Protein AF-X0U2D4-F1 (afdb_monomer_lite)

Secondary structure (DSSP, 8-state):
-HHHHTTTSTT-GGGGG----SSPPTT--STTT----SSSEEEEE---HHHHHHHHHH-SSHHHHHHHHHHHHHHHHHHHHHHHHHHHHHHTPEEEEEE--B---SSTTT-HHHHHHTTSS-STTSTTHHHHHHHHHHHHHT--S-B-S--SB---TTT-HHHHHHHHHTS--HHHHHHHHHHH--

Sequence (186 aa):
MIKKLSRISEDGFDNLRFAALFNTKPGSPFYPASYHKGPTSFAIGAENSDLVYKAFSRAKNIEKAEYFLKEMLTTEYGRIEAIAKKISRKERIKYDGIDVSIATSVKPNESIAHAFEKLGLGKFGEVGTLAIAKVITETLKGLDIKKCGYCGLMLPVLEDYGLAMRNIDGTYELTNLLLYSAVCGV

Radius of gyration: 17.33 Å; chains: 1; bounding box: 47×26×46 Å

pLDDT: mean 94.33, std 4.62, range [57.62, 98.56]

InterPro domains:
  IPR007841 Uncharacterised protein family UPF0210 [PF05167] (1-186)
  IPR007841 Uncharacterised protein family UPF0210 [PTHR37560] (2-186)

Structure (mmCIF, N/CA/C/O backbone):
data_AF-X0U2D4-F1
#
_entry.id   AF-X0U2D4-F1
#
loop_
_atom_site.group_PDB
_atom_site.id
_atom_site.type_symbol
_atom_site.label_atom_id
_atom_site.label_alt_id
_atom_site.label_comp_id
_atom_site.label_asym_id
_atom_site.label_entity_id
_atom_site.label_seq_id
_atom_site.pdbx_PDB_ins_code
_atom_site.Cartn_x
_atom_site.Cartn_y
_atom_site.Cartn_z
_atom_site.occupancy
_atom_site.B_iso_or_equiv
_atom_site.auth_seq_id
_atom_site.auth_comp_id
_atom_site.auth_asym_id
_atom_site.auth_atom_id
_atom_site.pdbx_PDB_model_num
ATOM 1 N N . MET A 1 1 ? -19.367 4.960 -17.839 1.00 88.44 1 MET A N 1
ATOM 2 C CA . MET A 1 1 ? -18.604 3.711 -18.054 1.00 88.44 1 MET A CA 1
ATOM 3 C C . MET A 1 1 ? -18.850 2.696 -16.941 1.00 88.44 1 MET A C 1
ATOM 5 O O . MET A 1 1 ? -19.443 1.674 -17.236 1.00 88.44 1 MET A O 1
ATOM 9 N N . ILE A 1 2 ? -18.518 3.001 -15.679 1.00 91.62 2 ILE A N 1
ATOM 10 C CA . ILE A 1 2 ? -18.666 2.091 -14.516 1.00 91.62 2 ILE A CA 1
ATOM 11 C C . ILE A 1 2 ? -20.053 1.416 -14.437 1.00 91.62 2 ILE A C 1
ATOM 13 O O . ILE A 1 2 ? -20.151 0.197 -14.431 1.00 91.62 2 ILE A O 1
ATOM 17 N N . LYS A 1 3 ? -21.153 2.183 -14.515 1.00 92.50 3 LYS A N 1
ATOM 18 C CA . LYS A 1 3 ? -22.531 1.632 -14.526 1.00 92.50 3 LYS A CA 1
ATOM 19 C C . LYS A 1 3 ? -22.826 0.667 -15.687 1.00 92.50 3 LYS A C 1
ATOM 21 O O . LYS A 1 3 ? -23.735 -0.148 -15.595 1.00 92.50 3 LYS A O 1
ATOM 26 N N . LYS A 1 4 ? -22.123 0.812 -16.813 1.00 94.19 4 LYS A N 1
ATOM 27 C CA . LYS A 1 4 ? -22.270 -0.085 -17.965 1.00 94.19 4 LYS A CA 1
ATOM 28 C C . LYS A 1 4 ? -21.526 -1.394 -17.704 1.00 94.19 4 LYS A C 1
ATOM 30 O O . LYS A 1 4 ? -22.100 -2.444 -17.941 1.00 94.19 4 LYS A O 1
ATOM 35 N N . LEU A 1 5 ? -20.293 -1.311 -17.197 1.00 92.81 5 LEU A N 1
ATOM 36 C CA . LEU A 1 5 ? -19.468 -2.474 -16.856 1.00 92.81 5 LEU A CA 1
ATOM 37 C C . LEU A 1 5 ? -20.126 -3.338 -15.777 1.00 92.81 5 LEU A C 1
ATOM 39 O O . LEU A 1 5 ? -20.199 -4.547 -15.938 1.00 92.81 5 LEU A O 1
ATOM 43 N N . SER A 1 6 ? -20.731 -2.720 -14.758 1.00 91.88 6 SER A N 1
ATOM 44 C CA . SER A 1 6 ? -21.430 -3.428 -13.673 1.00 91.88 6 SER A CA 1
ATOM 45 C C . SER A 1 6 ? -22.661 -4.244 -14.102 1.00 91.88 6 SER A C 1
ATOM 47 O O . SER A 1 6 ? -23.363 -4.762 -13.242 1.00 91.88 6 SER A O 1
ATOM 49 N N . ARG A 1 7 ? -23.018 -4.234 -15.391 1.00 94.12 7 ARG A N 1
ATOM 50 C CA . ARG A 1 7 ? -24.194 -4.912 -15.958 1.00 94.12 7 ARG A CA 1
ATOM 51 C C . ARG A 1 7 ? -23.824 -5.876 -17.085 1.00 94.12 7 ARG A C 1
ATOM 53 O O . ARG A 1 7 ? -24.725 -6.372 -17.751 1.00 94.12 7 ARG A O 1
ATOM 60 N N . ILE A 1 8 ? -22.530 -6.050 -17.365 1.00 93.19 8 ILE A N 1
ATOM 61 C CA . ILE A 1 8 ? -22.064 -6.994 -18.384 1.00 93.19 8 ILE A CA 1
ATOM 62 C C . ILE A 1 8 ? -22.185 -8.408 -17.817 1.00 93.19 8 ILE A C 1
ATOM 64 O O . ILE A 1 8 ? -22.964 -9.198 -18.339 1.00 93.19 8 ILE A O 1
ATOM 68 N N . SER A 1 9 ? -21.478 -8.686 -16.723 1.00 92.31 9 SER A N 1
ATOM 69 C CA . SER A 1 9 ? -21.668 -9.891 -15.911 1.00 92.31 9 SER A CA 1
ATOM 70 C C . SER A 1 9 ? -22.662 -9.630 -14.776 1.00 92.31 9 SER A C 1
ATOM 72 O O . SER A 1 9 ? -22.745 -8.513 -14.259 1.00 92.31 9 SER A O 1
ATOM 74 N N . GLU A 1 10 ? -23.416 -10.658 -14.377 1.00 90.31 10 GLU A N 1
ATOM 75 C CA . GLU A 1 10 ? -24.451 -10.558 -13.331 1.00 90.31 10 GLU A CA 1
ATOM 76 C C . GLU A 1 10 ? -23.883 -10.224 -11.942 1.00 90.31 10 GLU A C 1
ATOM 78 O O . GLU A 1 10 ? -24.572 -9.631 -11.114 1.00 90.31 10 GLU A O 1
ATOM 83 N N . ASP A 1 11 ? -22.615 -10.557 -11.700 1.00 89.56 11 ASP A N 1
ATOM 84 C CA . ASP A 1 11 ? -21.905 -10.345 -10.434 1.00 89.56 11 ASP A CA 1
ATOM 85 C C . ASP A 1 11 ? -21.226 -8.965 -10.324 1.00 89.56 11 ASP A C 1
ATOM 87 O O . ASP A 1 11 ? -20.716 -8.597 -9.266 1.00 89.56 11 ASP A O 1
ATOM 91 N N . GLY A 1 12 ? -21.205 -8.183 -11.409 1.00 86.44 12 GLY A N 1
ATOM 92 C CA . GLY A 1 12 ? -20.555 -6.875 -11.468 1.00 86.44 12 GLY A CA 1
ATOM 93 C C . GLY A 1 12 ? -19.018 -6.899 -11.426 1.00 86.44 12 GLY A C 1
ATOM 94 O O . GLY A 1 12 ? -18.413 -5.822 -11.359 1.00 86.44 12 GLY A O 1
ATOM 95 N N . PHE A 1 13 ? -18.372 -8.070 -11.512 1.00 88.75 13 PHE A N 1
ATOM 96 C CA . PHE A 1 13 ? -16.910 -8.218 -11.392 1.00 88.75 13 PHE A CA 1
ATOM 97 C C . PHE A 1 13 ? -16.127 -7.554 -12.527 1.00 88.75 13 PHE A C 1
ATOM 99 O O . PHE A 1 13 ? -14.944 -7.253 -12.370 1.00 88.75 13 PHE A O 1
ATOM 106 N N . ASP A 1 14 ? -16.771 -7.235 -13.650 1.00 90.44 14 ASP A N 1
ATOM 107 C CA . ASP A 1 14 ? -16.143 -6.476 -14.736 1.00 90.44 14 ASP A CA 1
ATOM 108 C C . ASP A 1 14 ? -15.636 -5.095 -14.290 1.00 90.44 14 ASP A C 1
ATOM 110 O O . ASP A 1 14 ? -14.715 -4.550 -14.899 1.00 90.44 14 ASP A O 1
ATOM 114 N N . ASN A 1 15 ? -16.176 -4.534 -13.201 1.00 89.38 15 ASN A N 1
ATOM 115 C CA . ASN A 1 15 ? -15.652 -3.298 -12.619 1.00 89.38 15 ASN A CA 1
ATOM 116 C C . ASN A 1 15 ? -14.240 -3.451 -12.041 1.00 89.38 15 ASN A C 1
ATOM 118 O O . ASN A 1 15 ? -13.499 -2.472 -12.051 1.00 89.38 15 ASN A O 1
ATOM 122 N N . LEU A 1 16 ? -13.828 -4.650 -11.610 1.00 85.75 16 LEU A N 1
ATOM 123 C CA . LEU A 1 16 ? -12.451 -4.893 -11.155 1.00 85.75 16 LEU A CA 1
ATOM 124 C C . LEU A 1 16 ? -11.439 -4.757 -12.297 1.00 85.75 16 LEU A C 1
ATOM 126 O O . LEU A 1 16 ? -10.241 -4.636 -12.062 1.00 85.75 16 LEU A O 1
ATOM 130 N N . ARG A 1 17 ? -11.920 -4.748 -13.547 1.00 87.00 17 ARG A N 1
ATOM 131 C CA . ARG A 1 17 ? -11.105 -4.601 -14.753 1.00 87.00 17 ARG A CA 1
ATOM 132 C C . ARG A 1 17 ? -11.015 -3.163 -15.268 1.00 87.00 17 ARG A C 1
ATOM 134 O O . ARG A 1 17 ? -10.603 -2.917 -16.405 1.00 87.00 17 ARG A O 1
ATOM 141 N N . PHE A 1 18 ? -11.450 -2.191 -14.475 1.00 89.19 18 PHE A N 1
ATOM 142 C CA . PHE A 1 18 ? -11.502 -0.802 -14.902 1.00 89.19 18 PHE A CA 1
ATOM 143 C C . PHE A 1 18 ? -11.154 0.146 -13.762 1.00 89.19 18 PHE A C 1
ATOM 145 O O . PHE A 1 18 ? -11.689 0.045 -12.664 1.00 89.19 18 PHE A O 1
ATOM 152 N N . ALA A 1 19 ? -10.337 1.152 -14.064 1.00 89.06 19 ALA A N 1
ATOM 153 C CA . ALA A 1 19 ? -10.175 2.311 -13.202 1.00 89.06 19 ALA A CA 1
ATOM 154 C C . ALA A 1 19 ? -10.190 3.605 -14.008 1.00 89.06 19 ALA A C 1
ATOM 156 O O . ALA A 1 19 ? -9.688 3.676 -15.131 1.00 89.06 19 ALA A O 1
ATOM 157 N N . ALA A 1 20 ? -10.733 4.651 -13.386 1.00 90.69 20 ALA A N 1
ATOM 158 C CA . ALA A 1 20 ? -10.467 6.021 -13.785 1.00 90.69 20 ALA A CA 1
ATOM 159 C C . ALA A 1 20 ? -9.203 6.485 -13.054 1.00 90.69 20 ALA A C 1
ATOM 161 O O . ALA A 1 20 ? -9.155 6.483 -11.827 1.00 90.69 20 ALA A O 1
ATOM 162 N N . LEU A 1 21 ? -8.180 6.854 -13.818 1.00 88.88 21 LEU A N 1
ATOM 163 C CA . LEU A 1 21 ? -6.859 7.191 -13.302 1.00 88.88 21 LEU A CA 1
ATOM 164 C C . LEU A 1 21 ? -6.546 8.649 -13.617 1.00 88.88 21 LEU A C 1
ATOM 166 O O . LEU A 1 21 ? -6.830 9.124 -14.716 1.00 88.88 21 LEU A O 1
ATOM 170 N N . PHE A 1 22 ? -5.913 9.338 -12.674 1.00 89.12 22 PHE A N 1
ATOM 171 C CA . PHE A 1 22 ? -5.437 10.705 -12.850 1.00 89.12 22 PHE A CA 1
ATOM 172 C C . PHE A 1 22 ? -3.978 10.798 -12.413 1.00 89.12 22 PHE A C 1
ATOM 174 O O . PHE A 1 22 ? -3.591 10.216 -11.405 1.00 89.12 22 PHE A O 1
ATOM 181 N N . ASN A 1 23 ? -3.175 11.542 -13.178 1.00 88.38 23 ASN A N 1
ATOM 182 C CA . ASN A 1 23 ? -1.765 11.811 -12.880 1.00 88.38 23 ASN A CA 1
ATOM 183 C C . ASN A 1 23 ? -0.871 10.553 -12.736 1.00 88.38 23 ASN A C 1
ATOM 185 O O . ASN A 1 23 ? 0.108 10.553 -11.991 1.00 88.38 23 ASN A O 1
ATOM 189 N N . THR A 1 24 ? -1.183 9.472 -13.458 1.00 87.81 24 THR A N 1
ATOM 190 C CA . THR A 1 24 ? -0.392 8.233 -13.438 1.00 87.81 24 THR A CA 1
ATOM 191 C C . THR A 1 24 ? 0.699 8.250 -14.508 1.00 87.81 24 THR A C 1
ATOM 193 O O . THR A 1 24 ? 0.443 8.451 -15.697 1.00 87.81 24 THR A O 1
ATOM 196 N N . LYS A 1 25 ? 1.950 8.023 -14.100 1.00 90.44 25 LYS A N 1
ATOM 197 C CA . LYS A 1 25 ? 3.093 7.876 -15.018 1.00 90.44 25 LYS A CA 1
ATOM 198 C C . LYS A 1 25 ? 3.152 6.449 -15.593 1.00 90.44 25 LYS A C 1
ATOM 200 O O . LYS A 1 25 ? 2.685 5.523 -14.930 1.00 90.44 25 LYS A O 1
ATOM 205 N N . PRO A 1 26 ? 3.739 6.249 -16.789 1.00 92.44 26 PRO A N 1
ATOM 206 C CA . PRO A 1 26 ? 3.949 4.907 -17.328 1.00 92.44 26 PRO A CA 1
ATOM 207 C C . PRO A 1 26 ? 4.911 4.104 -16.444 1.00 92.44 26 PRO A C 1
ATOM 209 O O . PRO A 1 26 ? 5.774 4.676 -15.775 1.00 92.44 26 PRO A O 1
ATOM 212 N N . GLY A 1 27 ? 4.798 2.777 -16.498 1.00 91.69 27 GLY A N 1
ATOM 213 C CA . GLY A 1 27 ? 5.714 1.852 -15.824 1.00 91.69 27 GLY A CA 1
ATOM 214 C C . GLY A 1 27 ? 5.304 1.438 -14.409 1.00 91.69 27 GLY A C 1
ATOM 215 O O . GLY A 1 27 ? 6.101 0.795 -13.734 1.00 91.69 27 GLY A O 1
ATOM 216 N N . SER A 1 28 ? 4.088 1.769 -13.950 1.00 92.00 28 SER A N 1
ATOM 217 C CA . SER A 1 28 ? 3.538 1.129 -12.746 1.00 92.00 28 SER A CA 1
ATOM 218 C C . SER A 1 28 ? 3.275 -0.363 -13.023 1.00 92.00 28 SER A C 1
ATOM 220 O O . SER A 1 28 ? 2.704 -0.687 -14.069 1.00 92.00 28 SER A O 1
ATOM 222 N N . PRO A 1 29 ? 3.679 -1.271 -12.118 1.00 93.25 29 PRO A N 1
ATOM 223 C CA . PRO A 1 29 ? 3.484 -2.710 -12.272 1.00 93.25 29 PRO A CA 1
ATOM 224 C C . PRO A 1 29 ? 2.080 -3.181 -11.856 1.00 93.25 29 PRO A C 1
ATOM 226 O O . PRO A 1 29 ? 1.746 -4.337 -12.097 1.00 93.25 29 PRO A O 1
ATOM 229 N N . PHE A 1 30 ? 1.261 -2.320 -11.239 1.00 88.25 30 PHE A N 1
ATOM 230 C CA . PHE A 1 30 ? -0.049 -2.702 -10.716 1.00 88.25 30 PHE A CA 1
ATOM 231 C C . PHE A 1 30 ? -1.179 -2.405 -11.696 1.00 88.25 30 PHE A C 1
ATOM 233 O O . PHE A 1 30 ? -1.393 -1.272 -12.127 1.00 88.25 30 PHE A O 1
ATOM 240 N N . TYR A 1 31 ? -1.950 -3.438 -12.004 1.00 83.94 31 TYR A N 1
ATOM 241 C CA . TYR A 1 31 ? -3.240 -3.301 -12.661 1.00 83.94 31 TYR A CA 1
ATOM 242 C C . TYR A 1 31 ? -4.268 -2.674 -11.697 1.00 83.94 31 TYR A C 1
ATOM 244 O O . TYR A 1 31 ? -4.194 -2.956 -10.503 1.00 83.94 31 TYR A O 1
ATOM 252 N N . PRO A 1 32 ? -5.231 -1.851 -12.161 1.00 84.81 32 PRO A N 1
ATOM 253 C CA . PRO A 1 32 ? -5.472 -1.379 -13.534 1.00 84.81 32 PRO A CA 1
ATOM 254 C C . PRO A 1 32 ? -4.672 -0.133 -13.953 1.00 84.81 32 PRO A C 1
ATOM 256 O O . PRO A 1 32 ? -4.898 0.394 -15.041 1.00 84.81 32 PRO A O 1
ATOM 259 N N . ALA A 1 33 ? -3.734 0.348 -13.130 1.00 89.12 33 ALA A N 1
ATOM 260 C CA . ALA A 1 33 ? -2.904 1.515 -13.447 1.00 89.12 33 ALA A CA 1
ATOM 261 C C . ALA A 1 33 ? -1.742 1.232 -14.413 1.00 89.12 33 ALA A C 1
ATOM 263 O O . ALA A 1 33 ? -1.120 2.163 -14.929 1.00 89.12 33 ALA A O 1
ATOM 264 N N . SER A 1 34 ? -1.450 -0.042 -14.665 1.00 91.56 34 SER A N 1
ATOM 265 C CA . SER A 1 34 ? -0.321 -0.488 -15.466 1.00 91.56 34 SER A CA 1
ATOM 266 C C . SER A 1 34 ? -0.480 -0.115 -16.938 1.00 91.56 34 SER A C 1
ATOM 268 O O . SER A 1 34 ? -1.367 -0.615 -17.631 1.00 91.56 34 SER A O 1
ATOM 270 N N . TYR A 1 35 ? 0.436 0.708 -17.441 1.00 93.06 35 TYR A N 1
ATOM 271 C CA . TYR A 1 35 ? 0.637 0.921 -18.870 1.00 93.06 35 TYR A CA 1
ATOM 272 C C . TYR A 1 35 ? 2.111 1.206 -19.162 1.00 93.06 35 TYR A C 1
ATOM 274 O O . TYR A 1 35 ? 2.842 1.733 -18.318 1.00 93.06 35 TYR A O 1
ATOM 282 N N . HIS A 1 36 ? 2.557 0.856 -20.368 1.00 93.75 36 HIS A N 1
ATOM 283 C CA . HIS A 1 36 ? 3.943 1.016 -20.792 1.00 93.75 36 HIS A CA 1
ATOM 284 C C . HIS A 1 36 ? 4.082 2.120 -21.844 1.00 93.75 36 HIS A C 1
ATOM 286 O O . HIS A 1 36 ? 3.253 2.258 -22.743 1.00 93.75 36 HIS A O 1
ATOM 292 N N . LYS A 1 37 ? 5.164 2.894 -21.743 1.00 94.56 37 LYS A N 1
ATOM 293 C CA . LYS A 1 37 ? 5.588 3.860 -22.757 1.00 94.56 37 LYS A CA 1
ATOM 294 C C . LYS A 1 37 ? 7.110 3.955 -22.740 1.00 94.56 37 LYS A C 1
ATOM 296 O O . LYS A 1 37 ? 7.676 4.344 -21.721 1.00 94.56 37 LYS A O 1
ATOM 301 N N . GLY A 1 38 ? 7.754 3.675 -23.872 1.00 94.88 38 GLY A N 1
ATOM 302 C CA . GLY A 1 38 ? 9.205 3.795 -24.030 1.00 94.88 38 GLY A CA 1
ATOM 303 C C . GLY A 1 38 ? 9.877 2.484 -24.456 1.00 94.88 38 GLY A C 1
ATOM 304 O O . GLY A 1 38 ? 9.235 1.669 -25.113 1.00 94.88 38 GLY A O 1
ATOM 305 N N . PRO A 1 39 ? 11.179 2.314 -24.160 1.00 95.19 39 PRO A N 1
ATOM 306 C CA . PRO A 1 39 ? 11.917 1.091 -24.468 1.00 95.19 39 PRO A CA 1
ATOM 307 C C . PRO A 1 39 ? 11.573 -0.036 -23.489 1.00 95.19 39 PRO A C 1
ATOM 309 O O . PRO A 1 39 ? 11.167 0.235 -22.361 1.00 95.19 39 PRO A O 1
ATOM 312 N N . THR A 1 40 ? 11.841 -1.284 -23.885 1.00 96.88 40 THR A N 1
ATOM 313 C CA . THR A 1 40 ? 11.635 -2.475 -23.050 1.00 96.88 40 THR A CA 1
ATOM 314 C C . THR A 1 40 ? 12.237 -2.307 -21.654 1.00 96.88 40 THR A C 1
ATOM 316 O O . THR A 1 40 ? 13.443 -2.084 -21.488 1.00 96.88 40 THR A O 1
ATOM 319 N N . SER A 1 41 ? 11.387 -2.442 -20.643 1.00 97.00 41 SER A N 1
ATOM 320 C CA . SER A 1 41 ? 11.743 -2.297 -19.238 1.00 97.00 41 SER A CA 1
ATOM 321 C C . SER A 1 41 ? 10.908 -3.225 -18.362 1.00 97.00 41 SER A C 1
ATOM 323 O O . SER A 1 41 ? 9.927 -3.813 -18.817 1.00 97.00 41 SER A O 1
ATOM 325 N N . PHE A 1 42 ? 11.306 -3.369 -17.100 1.00 97.38 42 PHE A N 1
ATOM 326 C CA . PHE A 1 42 ? 10.518 -4.065 -16.091 1.00 97.38 42 PHE A CA 1
ATOM 327 C C . PHE A 1 42 ? 10.489 -3.282 -14.776 1.00 97.38 42 PHE A C 1
ATOM 329 O O . PHE A 1 42 ? 11.465 -2.632 -14.390 1.00 97.38 42 PHE A O 1
ATOM 336 N N . ALA A 1 43 ? 9.361 -3.386 -14.085 1.00 97.12 43 ALA A N 1
ATOM 337 C CA . ALA A 1 43 ? 9.117 -2.877 -12.743 1.00 97.12 43 ALA A CA 1
ATOM 338 C C . ALA A 1 43 ? 8.567 -4.014 -11.875 1.00 97.12 43 ALA A C 1
ATOM 340 O O . ALA A 1 43 ? 8.128 -5.038 -12.402 1.00 97.12 43 ALA A O 1
ATOM 341 N N . ILE A 1 44 ? 8.609 -3.852 -10.555 1.00 96.94 44 ILE A N 1
ATOM 342 C CA . ILE A 1 44 ? 8.192 -4.892 -9.607 1.00 96.94 44 ILE A CA 1
ATOM 343 C C . ILE A 1 44 ? 7.103 -4.339 -8.691 1.00 96.94 44 ILE A C 1
ATOM 345 O O . ILE A 1 44 ? 7.292 -3.300 -8.070 1.00 96.94 44 ILE A O 1
ATOM 349 N N . GLY A 1 45 ? 5.980 -5.044 -8.603 1.00 94.25 45 GLY A N 1
ATOM 350 C CA . GLY A 1 45 ? 4.984 -4.877 -7.544 1.00 94.25 45 GLY A CA 1
ATOM 351 C C . GLY A 1 45 ? 5.002 -6.106 -6.638 1.00 94.25 45 GLY A C 1
ATOM 352 O O . GLY A 1 45 ? 5.337 -7.198 -7.100 1.00 94.25 45 GLY A O 1
ATOM 353 N N . ALA A 1 46 ? 4.678 -5.931 -5.359 1.00 92.00 46 ALA A N 1
ATOM 354 C CA . ALA A 1 46 ? 4.618 -7.017 -4.387 1.00 92.00 46 ALA A CA 1
ATOM 355 C C . ALA A 1 46 ? 3.362 -6.903 -3.516 1.00 92.00 46 ALA A C 1
ATOM 357 O O . ALA A 1 46 ? 2.983 -5.803 -3.123 1.00 92.00 46 ALA A O 1
ATOM 358 N N . GLU A 1 47 ? 2.759 -8.044 -3.189 1.00 91.25 47 GLU A N 1
ATOM 359 C CA . GLU A 1 47 ? 1.824 -8.161 -2.066 1.00 91.25 47 GLU A CA 1
ATOM 360 C C . GLU A 1 47 ? 2.637 -8.101 -0.766 1.00 91.25 47 GLU A C 1
ATOM 362 O O . GLU A 1 47 ? 3.602 -8.851 -0.609 1.00 91.25 47 GLU A O 1
ATOM 367 N N . ASN A 1 48 ? 2.324 -7.152 0.118 1.00 94.62 48 ASN A N 1
ATOM 368 C CA . ASN A 1 48 ? 3.212 -6.774 1.228 1.00 94.62 48 ASN A CA 1
ATOM 369 C C . ASN A 1 48 ? 2.483 -6.281 2.491 1.00 94.62 48 ASN A C 1
ATOM 371 O O . ASN A 1 48 ? 3.130 -5.796 3.426 1.00 94.62 48 ASN A O 1
ATOM 375 N N . SER A 1 49 ? 1.149 -6.347 2.538 1.00 94.94 49 SER A N 1
ATOM 376 C CA . SER A 1 49 ? 0.381 -5.858 3.689 1.00 94.94 49 SER A CA 1
ATOM 377 C C . SER A 1 49 ? 0.646 -6.659 4.970 1.00 94.94 49 SER A C 1
ATOM 379 O O . SER A 1 49 ? 0.506 -6.133 6.078 1.00 94.94 49 SER A O 1
ATOM 381 N N . ASP A 1 50 ? 1.137 -7.895 4.841 1.00 96.12 50 ASP A N 1
ATOM 382 C CA . ASP A 1 50 ? 1.608 -8.721 5.951 1.00 96.12 50 ASP A CA 1
ATOM 383 C C . ASP A 1 50 ? 2.749 -8.051 6.741 1.00 96.12 50 ASP A C 1
ATOM 385 O O . ASP A 1 50 ? 2.821 -8.190 7.966 1.00 96.12 50 ASP A O 1
ATOM 389 N N . LEU A 1 51 ? 3.615 -7.280 6.072 1.00 97.25 51 LEU A N 1
ATOM 390 C CA . LEU A 1 51 ? 4.690 -6.524 6.715 1.00 97.25 51 LEU A CA 1
ATOM 391 C C . LEU A 1 51 ? 4.135 -5.410 7.604 1.00 97.25 51 LEU A C 1
ATOM 393 O O . LEU A 1 51 ? 4.651 -5.202 8.702 1.00 97.25 51 LEU A O 1
ATOM 397 N N . VAL A 1 52 ? 3.051 -4.748 7.187 1.00 97.38 52 VAL A N 1
ATOM 398 C CA . VAL A 1 52 ? 2.376 -3.734 8.013 1.00 97.38 52 VAL A CA 1
ATOM 399 C C . VAL A 1 52 ? 1.777 -4.384 9.253 1.00 97.38 52 VAL A C 1
ATOM 401 O O . VAL A 1 52 ? 2.028 -3.930 10.370 1.00 97.38 52 VAL A O 1
ATOM 404 N N . TYR A 1 53 ? 1.066 -5.502 9.082 1.00 96.94 53 TYR A N 1
ATOM 405 C CA . TYR A 1 53 ? 0.492 -6.247 10.202 1.00 96.94 53 TYR A CA 1
ATOM 406 C C . TYR A 1 53 ? 1.566 -6.696 11.203 1.00 96.94 53 TYR A C 1
ATOM 408 O O . TYR A 1 53 ? 1.409 -6.515 12.415 1.00 96.94 53 TYR A O 1
ATOM 416 N N . LYS A 1 54 ? 2.686 -7.246 10.715 1.00 97.38 54 LYS A N 1
ATOM 417 C CA . LYS A 1 54 ? 3.825 -7.681 11.544 1.00 97.38 54 LYS A CA 1
ATOM 418 C C . LYS A 1 54 ? 4.491 -6.515 12.270 1.00 97.38 54 LYS A C 1
ATOM 420 O O . LYS A 1 54 ? 4.766 -6.641 13.464 1.00 97.38 54 LYS A O 1
ATOM 425 N N . ALA A 1 55 ? 4.749 -5.404 11.581 1.00 97.75 55 ALA A N 1
ATOM 426 C CA . ALA A 1 55 ? 5.361 -4.218 12.171 1.00 97.75 55 ALA A CA 1
ATOM 427 C C . ALA A 1 55 ? 4.474 -3.628 13.273 1.00 97.75 55 ALA A C 1
ATOM 429 O O . ALA A 1 55 ? 4.939 -3.387 14.387 1.00 97.75 55 ALA A O 1
ATOM 430 N N . PHE A 1 56 ? 3.179 -3.469 12.997 1.00 97.44 56 PHE A N 1
ATOM 431 C CA . PHE A 1 56 ? 2.257 -2.808 13.918 1.00 97.44 56 PHE A CA 1
ATOM 432 C C . PHE A 1 56 ? 1.909 -3.707 15.104 1.00 97.44 56 PHE A C 1
ATOM 434 O O . PHE A 1 56 ? 1.763 -3.213 16.214 1.00 97.44 56 PHE A O 1
ATOM 441 N N . SER A 1 57 ? 1.913 -5.033 14.924 1.00 96.81 57 SER A N 1
ATOM 442 C CA . SER A 1 57 ? 1.791 -5.991 16.036 1.00 96.81 57 SER A CA 1
ATOM 443 C C . SER A 1 57 ? 2.949 -5.920 17.042 1.00 96.81 57 SER A C 1
ATOM 445 O O . SER A 1 57 ? 2.799 -6.372 18.174 1.00 96.81 57 SER A O 1
ATOM 447 N N . ARG A 1 58 ? 4.116 -5.393 16.643 1.00 96.19 58 ARG A N 1
ATOM 448 C CA . ARG A 1 58 ? 5.283 -5.191 17.525 1.00 96.19 58 ARG A CA 1
ATOM 449 C C . ARG A 1 58 ? 5.343 -3.782 18.112 1.00 96.19 58 ARG A C 1
ATOM 451 O O . ARG A 1 58 ? 6.100 -3.539 19.054 1.00 96.19 58 ARG A O 1
ATOM 458 N N . ALA A 1 59 ? 4.596 -2.849 17.536 1.00 96.06 59 ALA A N 1
ATOM 459 C CA . ALA A 1 59 ? 4.620 -1.453 17.917 1.00 96.06 59 ALA A CA 1
ATOM 460 C C . ALA A 1 59 ? 3.734 -1.200 19.142 1.00 96.06 59 ALA A C 1
ATOM 462 O O . ALA A 1 59 ? 2.674 -1.793 19.299 1.00 96.06 59 ALA A O 1
ATOM 463 N N . LYS A 1 60 ? 4.178 -0.291 20.015 1.00 92.19 60 LYS A N 1
ATOM 464 C CA . LYS A 1 60 ? 3.386 0.184 21.164 1.00 92.19 60 LYS A CA 1
ATOM 465 C C . LYS A 1 60 ? 2.725 1.540 20.910 1.00 92.19 60 LYS A C 1
ATOM 467 O O . LYS A 1 60 ? 1.899 1.973 21.702 1.00 92.19 60 LYS A O 1
ATOM 472 N N . ASN A 1 61 ? 3.157 2.227 19.859 1.00 93.62 61 ASN A N 1
ATOM 473 C CA . ASN A 1 61 ? 2.714 3.550 19.450 1.00 93.62 61 ASN A CA 1
ATOM 474 C C . ASN A 1 61 ? 3.057 3.765 17.968 1.00 93.62 61 ASN A C 1
ATOM 476 O O . ASN A 1 61 ? 3.733 2.936 17.349 1.00 93.62 61 ASN A O 1
ATOM 480 N N . ILE A 1 62 ? 2.587 4.879 17.412 1.00 94.19 62 ILE A N 1
ATOM 481 C CA . ILE A 1 62 ? 2.736 5.225 15.996 1.00 94.19 62 ILE A CA 1
ATOM 482 C C . ILE A 1 62 ? 4.214 5.381 15.609 1.00 94.19 62 ILE A C 1
ATOM 484 O O . ILE A 1 62 ? 4.627 4.885 14.564 1.00 94.19 62 ILE A O 1
ATOM 488 N N . GLU A 1 63 ? 5.037 5.985 16.465 1.00 95.12 63 GLU A N 1
ATOM 489 C CA . GLU A 1 63 ? 6.456 6.230 16.179 1.00 95.12 63 GLU A CA 1
ATOM 490 C C . GLU A 1 63 ? 7.237 4.915 16.047 1.00 95.12 63 GLU A C 1
ATOM 492 O O . GLU A 1 63 ? 8.083 4.749 15.167 1.00 95.12 63 GLU A O 1
ATOM 497 N N . LYS A 1 64 ? 6.943 3.929 16.906 1.00 97.25 64 LYS A N 1
ATOM 498 C CA . LYS A 1 64 ? 7.527 2.587 16.778 1.00 97.25 64 LYS A CA 1
ATOM 499 C C . LYS A 1 64 ? 6.961 1.821 15.589 1.00 97.25 64 LYS A C 1
ATOM 501 O O . LYS A 1 64 ? 7.689 1.018 15.011 1.00 97.25 64 LYS A O 1
ATOM 506 N N . ALA A 1 65 ? 5.709 2.071 15.217 1.00 97.12 65 ALA A N 1
ATOM 507 C CA . ALA A 1 65 ? 5.086 1.473 14.043 1.00 97.12 65 ALA A CA 1
ATOM 508 C C . ALA A 1 65 ? 5.799 1.909 12.756 1.00 97.12 65 ALA A C 1
ATOM 510 O O . ALA A 1 65 ? 6.179 1.055 1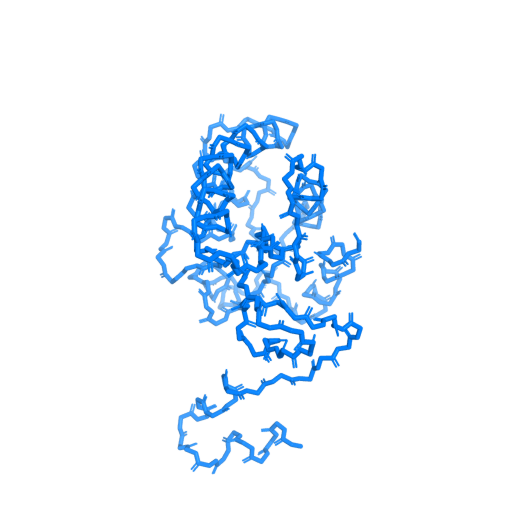1.956 1.00 97.12 65 ALA A O 1
ATOM 511 N N . GLU A 1 66 ? 6.063 3.212 12.617 1.00 97.62 66 GLU A N 1
ATOM 512 C CA . GLU A 1 66 ? 6.860 3.789 11.528 1.00 97.62 66 GLU A CA 1
ATOM 513 C C . GLU A 1 66 ? 8.251 3.149 11.461 1.00 97.62 66 GLU A C 1
ATOM 515 O O . GLU A 1 66 ? 8.662 2.641 10.417 1.00 97.62 66 GLU A O 1
ATOM 520 N N . TYR A 1 67 ? 8.956 3.110 12.598 1.00 98.00 67 TYR A N 1
ATOM 521 C CA . TYR A 1 67 ? 10.302 2.547 12.684 1.00 98.00 67 TYR A CA 1
ATOM 522 C C . TYR A 1 67 ? 10.353 1.086 12.217 1.00 98.00 67 TYR A C 1
ATOM 524 O O . TYR A 1 67 ? 11.142 0.752 11.330 1.00 98.00 67 TYR A O 1
ATOM 532 N N . PHE A 1 68 ? 9.498 0.220 12.775 1.00 98.44 68 PHE A N 1
ATOM 533 C CA . PHE A 1 68 ? 9.492 -1.201 12.422 1.00 98.44 68 PHE A CA 1
ATOM 534 C C . PHE A 1 68 ? 9.054 -1.433 10.977 1.00 98.44 68 PHE A C 1
ATOM 536 O O . PHE A 1 68 ? 9.620 -2.291 10.301 1.00 98.44 68 PHE A O 1
ATOM 543 N N . LEU A 1 69 ? 8.080 -0.664 10.483 1.00 98.25 69 LEU A N 1
ATOM 544 C CA . LEU A 1 69 ? 7.640 -0.768 9.096 1.00 98.25 69 LEU A CA 1
ATOM 545 C C . LEU A 1 69 ? 8.774 -0.386 8.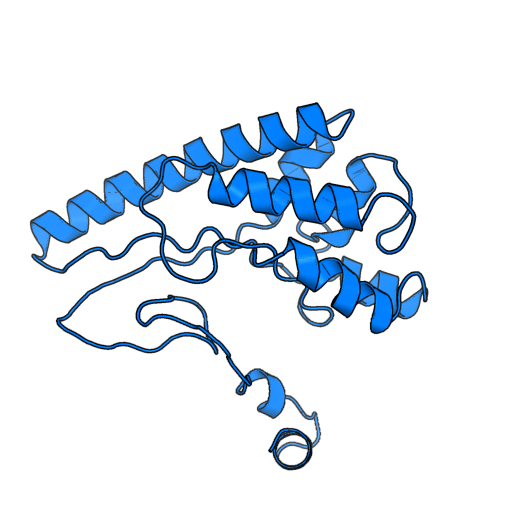139 1.00 98.25 69 LEU A C 1
ATOM 547 O O . LEU A 1 69 ? 9.066 -1.129 7.200 1.00 98.25 69 LEU A O 1
ATOM 551 N N . LYS A 1 70 ? 9.464 0.728 8.408 1.00 98.19 70 LYS A N 1
ATOM 552 C CA . LYS A 1 70 ? 10.608 1.181 7.611 1.00 98.19 70 LYS A CA 1
ATOM 553 C C . LYS A 1 70 ? 11.728 0.146 7.588 1.00 98.19 70 LYS A C 1
ATOM 555 O O . LYS A 1 70 ? 12.272 -0.132 6.520 1.00 98.19 70 LYS A O 1
ATOM 560 N N . GLU A 1 71 ? 12.066 -0.422 8.743 1.00 98.25 71 GLU A N 1
ATOM 561 C CA . GLU A 1 71 ? 13.107 -1.446 8.882 1.00 98.25 71 GLU A CA 1
ATOM 562 C C . GLU A 1 71 ? 12.787 -2.693 8.041 1.00 98.25 71 GLU A C 1
ATOM 564 O O . GLU A 1 71 ? 13.617 -3.141 7.241 1.00 98.25 71 GLU A O 1
ATOM 569 N N . MET A 1 72 ? 11.565 -3.219 8.172 1.00 98.25 72 MET A N 1
ATOM 570 C CA . MET A 1 72 ? 11.122 -4.409 7.441 1.00 98.25 72 MET A CA 1
ATOM 571 C C . MET A 1 72 ? 11.102 -4.169 5.930 1.00 98.25 72 MET A C 1
ATOM 573 O O . MET A 1 72 ? 11.678 -4.954 5.176 1.00 98.25 72 MET A O 1
ATOM 577 N N . LEU A 1 73 ? 10.504 -3.062 5.480 1.00 97.94 73 LEU A N 1
ATOM 578 C CA . LEU A 1 73 ? 10.417 -2.744 4.053 1.00 97.94 73 LEU A CA 1
ATOM 579 C C . LEU A 1 73 ? 11.794 -2.491 3.438 1.00 97.94 73 LEU A C 1
ATOM 581 O O . LEU A 1 73 ? 12.065 -2.974 2.342 1.00 97.94 73 LEU A O 1
ATOM 585 N N . THR A 1 74 ? 12.685 -1.784 4.141 1.00 98.06 74 THR A N 1
ATOM 586 C CA . THR A 1 74 ? 14.061 -1.552 3.667 1.00 98.06 74 THR A CA 1
ATOM 587 C C . THR A 1 74 ? 14.801 -2.875 3.486 1.00 98.06 74 THR A C 1
ATOM 589 O O . THR A 1 74 ? 15.489 -3.072 2.484 1.00 98.06 74 THR A O 1
ATOM 592 N N . THR A 1 75 ? 14.625 -3.806 4.425 1.00 98.00 75 THR A N 1
ATOM 593 C CA . THR A 1 75 ? 15.267 -5.122 4.373 1.00 98.00 75 THR A CA 1
ATOM 594 C C . THR A 1 75 ? 14.769 -5.946 3.188 1.00 98.00 75 THR A C 1
ATOM 596 O O . THR A 1 75 ? 15.578 -6.435 2.396 1.00 98.00 75 THR A O 1
ATOM 599 N N . GLU A 1 76 ? 13.452 -6.092 3.032 1.00 98.06 76 GLU A N 1
ATOM 600 C CA . GLU A 1 76 ? 12.888 -6.948 1.982 1.00 98.06 76 GLU A CA 1
ATOM 601 C C . GLU A 1 76 ? 13.049 -6.330 0.588 1.00 98.06 76 GLU A C 1
ATOM 603 O O . GLU A 1 76 ? 13.533 -6.993 -0.336 1.00 98.06 76 GLU A O 1
ATOM 608 N N . TYR A 1 77 ? 12.766 -5.034 0.425 1.00 98.06 77 TYR A N 1
ATOM 609 C CA . TYR A 1 77 ? 12.951 -4.377 -0.867 1.00 98.06 77 TYR A CA 1
ATOM 610 C C . TYR A 1 77 ? 14.415 -4.204 -1.252 1.00 98.06 77 TYR A C 1
ATOM 612 O O . TYR A 1 77 ? 14.722 -4.275 -2.441 1.00 98.06 77 TYR A O 1
ATOM 620 N N . GLY A 1 78 ? 15.335 -4.061 -0.295 1.00 98.19 78 GLY A N 1
ATOM 621 C CA . GLY A 1 78 ? 16.770 -4.040 -0.586 1.00 98.19 78 GLY A CA 1
ATOM 622 C C . GLY A 1 78 ? 17.243 -5.340 -1.247 1.00 98.19 78 GLY A C 1
ATOM 623 O O . GLY A 1 78 ? 17.997 -5.309 -2.225 1.00 98.19 78 GLY A O 1
ATOM 624 N N . ARG A 1 79 ? 16.742 -6.494 -0.783 1.00 98.12 79 ARG A N 1
ATOM 625 C CA . ARG A 1 79 ? 17.026 -7.804 -1.401 1.00 98.12 79 ARG A CA 1
ATOM 626 C C . ARG A 1 79 ? 16.465 -7.887 -2.819 1.00 98.12 79 ARG A C 1
ATOM 628 O O . ARG A 1 79 ? 17.184 -8.284 -3.738 1.00 98.12 79 ARG A O 1
ATOM 635 N N . ILE A 1 80 ? 15.208 -7.479 -3.006 1.00 98.19 80 ILE A N 1
ATOM 636 C CA . ILE A 1 80 ? 14.540 -7.483 -4.317 1.00 98.19 80 ILE A CA 1
ATOM 637 C C . ILE A 1 80 ? 15.277 -6.563 -5.295 1.00 98.19 80 ILE A C 1
ATOM 639 O O . ILE A 1 80 ? 15.578 -6.966 -6.419 1.00 98.19 80 ILE A O 1
ATOM 643 N N . GLU A 1 81 ? 15.637 -5.353 -4.869 1.00 98.44 81 GLU A N 1
ATOM 644 C CA . GLU A 1 81 ? 16.318 -4.375 -5.713 1.00 98.44 81 GLU A CA 1
ATOM 645 C C . GLU A 1 81 ? 17.707 -4.865 -6.149 1.00 98.44 81 GLU A C 1
ATOM 647 O O . GLU A 1 81 ? 18.092 -4.701 -7.311 1.00 98.44 81 GLU A O 1
ATOM 652 N N . ALA A 1 82 ? 18.457 -5.517 -5.255 1.00 98.44 82 ALA A N 1
ATOM 653 C CA . ALA A 1 82 ? 19.755 -6.101 -5.585 1.00 98.44 82 ALA A CA 1
ATOM 654 C C . ALA A 1 82 ? 19.637 -7.175 -6.683 1.00 98.44 82 ALA A C 1
ATOM 656 O O . ALA A 1 82 ? 20.426 -7.186 -7.637 1.00 98.44 82 ALA A O 1
ATOM 657 N N . ILE A 1 83 ? 18.621 -8.041 -6.586 1.00 98.56 83 ILE A N 1
ATOM 658 C CA . ILE A 1 83 ? 18.319 -9.068 -7.592 1.00 98.56 83 ILE A CA 1
ATOM 659 C C . ILE A 1 83 ? 17.888 -8.413 -8.910 1.00 98.56 83 ILE A C 1
ATOM 661 O O . ILE A 1 83 ? 18.440 -8.738 -9.964 1.00 98.56 83 ILE A O 1
ATOM 665 N N . ALA A 1 84 ? 16.980 -7.438 -8.862 1.00 98.44 84 ALA A N 1
ATOM 666 C CA . ALA A 1 84 ? 16.499 -6.713 -10.035 1.00 98.44 84 ALA A CA 1
ATOM 667 C C . ALA A 1 84 ? 17.642 -6.009 -10.783 1.00 98.44 84 ALA A C 1
ATOM 669 O O . ALA A 1 84 ? 17.775 -6.139 -12.000 1.00 98.44 84 ALA A O 1
ATOM 670 N N . LYS A 1 85 ? 18.550 -5.340 -10.062 1.00 98.44 85 LYS A N 1
ATOM 671 C CA . LYS A 1 85 ? 19.752 -4.716 -10.641 1.00 98.44 85 LYS A CA 1
ATOM 672 C C . LYS A 1 85 ? 20.674 -5.749 -11.302 1.00 98.44 85 LYS A C 1
ATOM 674 O O . LYS A 1 85 ? 21.269 -5.454 -12.340 1.00 98.44 85 LYS A O 1
ATOM 679 N N . LYS A 1 86 ? 20.796 -6.961 -10.745 1.00 98.56 86 LYS A N 1
ATOM 680 C CA . LYS A 1 86 ? 21.569 -8.059 -11.356 1.00 98.56 86 LYS A CA 1
ATOM 681 C C . LYS A 1 86 ? 20.923 -8.548 -12.655 1.00 98.56 86 LYS A C 1
ATOM 683 O O . LYS A 1 86 ? 21.635 -8.683 -13.649 1.00 98.56 86 LYS A O 1
ATOM 688 N N . ILE A 1 87 ? 19.605 -8.758 -12.661 1.00 98.50 87 ILE A N 1
ATOM 689 C CA . ILE A 1 87 ? 18.836 -9.144 -13.859 1.00 98.50 87 ILE A CA 1
ATOM 690 C C . ILE A 1 87 ? 18.969 -8.068 -14.937 1.00 98.50 87 ILE A C 1
ATOM 692 O O . ILE A 1 87 ? 19.320 -8.378 -16.070 1.00 98.50 87 ILE A O 1
ATOM 696 N N . SER A 1 88 ? 18.800 -6.797 -14.568 1.00 98.44 88 SER A N 1
ATOM 697 C CA . SER A 1 88 ? 18.914 -5.666 -15.492 1.00 98.44 88 SER A CA 1
ATOM 698 C C . SER A 1 88 ? 20.265 -5.626 -16.211 1.00 98.44 88 SER A C 1
ATOM 700 O O . SER A 1 88 ? 20.308 -5.467 -17.429 1.00 98.44 88 SER A O 1
ATOM 702 N N . ARG A 1 89 ? 21.373 -5.846 -15.487 1.00 98.44 89 ARG A N 1
ATOM 703 C CA . ARG A 1 89 ? 22.716 -5.911 -16.091 1.00 98.44 89 ARG A CA 1
ATOM 704 C C . ARG A 1 89 ? 22.905 -7.130 -16.992 1.00 98.44 89 ARG A C 1
ATOM 706 O O . ARG A 1 89 ? 23.496 -6.996 -18.058 1.00 98.44 89 ARG A O 1
ATOM 713 N N . LYS A 1 90 ? 22.436 -8.304 -16.558 1.00 98.44 90 LYS A N 1
ATOM 714 C CA . LYS A 1 90 ? 22.607 -9.568 -17.288 1.00 98.44 90 LYS A CA 1
ATOM 715 C C . LYS A 1 90 ? 21.816 -9.579 -18.597 1.00 98.44 90 LYS A C 1
ATOM 717 O O . LYS A 1 90 ? 22.377 -9.892 -19.638 1.00 98.44 90 LYS A O 1
ATOM 722 N N . GLU A 1 91 ? 20.545 -9.198 -18.532 1.00 98.00 91 GLU A N 1
ATOM 723 C CA . GLU A 1 91 ? 19.611 -9.266 -19.662 1.00 98.00 91 GLU A CA 1
ATOM 724 C C . GLU A 1 91 ? 19.608 -7.982 -20.506 1.00 98.00 91 GLU A C 1
ATOM 726 O O . GLU A 1 91 ? 18.978 -7.929 -21.556 1.00 98.00 91 GLU A O 1
ATOM 731 N N . ARG A 1 92 ? 20.310 -6.926 -20.061 1.00 97.81 92 ARG A N 1
ATOM 732 C CA . ARG A 1 92 ? 20.322 -5.595 -20.697 1.00 97.81 92 ARG A CA 1
ATOM 733 C C . ARG A 1 92 ? 18.921 -4.980 -20.842 1.00 97.81 92 ARG A C 1
ATOM 735 O O . ARG A 1 92 ? 18.684 -4.172 -21.735 1.00 97.81 92 ARG A O 1
ATOM 742 N N . ILE A 1 93 ? 18.007 -5.329 -19.935 1.00 98.06 93 ILE A N 1
ATOM 743 C CA . ILE A 1 93 ? 16.660 -4.752 -19.843 1.00 98.06 93 ILE A CA 1
ATOM 744 C C . ILE A 1 93 ? 16.649 -3.709 -18.725 1.00 98.06 93 ILE A C 1
ATOM 746 O O . ILE A 1 93 ? 17.172 -3.942 -17.631 1.00 98.06 93 ILE A O 1
ATOM 750 N N . LYS A 1 94 ? 16.050 -2.543 -18.978 1.00 97.69 94 LYS A N 1
ATOM 751 C CA . LYS A 1 94 ? 15.977 -1.454 -17.998 1.00 97.69 94 LYS A CA 1
ATOM 752 C C . LYS A 1 94 ? 15.106 -1.854 -16.800 1.00 97.69 94 LYS A C 1
ATOM 754 O O . LYS A 1 94 ? 13.948 -2.213 -16.969 1.00 97.69 94 LYS A O 1
ATOM 759 N N . TYR A 1 95 ? 15.652 -1.731 -15.593 1.00 97.88 95 TYR A N 1
ATOM 760 C CA . TYR A 1 95 ? 14.885 -1.820 -14.349 1.00 97.88 95 TYR A CA 1
ATOM 761 C C . TYR A 1 95 ? 14.322 -0.443 -13.979 1.00 97.88 95 TYR A C 1
ATOM 763 O O . TYR A 1 95 ? 15.097 0.494 -13.751 1.00 97.88 95 TYR A O 1
ATOM 771 N N . ASP A 1 96 ? 13.000 -0.307 -13.918 1.00 97.06 96 ASP A N 1
ATOM 772 C CA . ASP A 1 96 ? 12.317 0.962 -13.642 1.00 97.06 96 ASP A CA 1
ATOM 773 C C . ASP A 1 96 ? 12.101 1.229 -12.149 1.00 97.06 96 ASP A C 1
ATOM 775 O O . ASP A 1 96 ? 12.089 2.394 -11.755 1.00 97.06 96 ASP A O 1
ATOM 779 N N . GLY A 1 97 ? 12.057 0.193 -11.313 1.00 97.44 97 GLY A N 1
ATOM 780 C CA . GLY A 1 97 ? 11.911 0.326 -9.865 1.00 97.44 97 GLY A CA 1
ATOM 781 C C . GLY A 1 97 ? 10.959 -0.700 -9.260 1.00 97.44 97 GLY A C 1
ATOM 782 O O . GLY A 1 97 ? 10.471 -1.603 -9.946 1.00 97.44 97 GLY A O 1
ATOM 783 N N . ILE A 1 98 ? 10.699 -0.531 -7.968 1.00 97.56 98 ILE A N 1
ATOM 784 C CA . ILE A 1 98 ? 9.643 -1.223 -7.232 1.00 97.56 98 ILE A CA 1
ATOM 785 C C . ILE A 1 98 ? 8.527 -0.222 -6.924 1.00 97.56 98 ILE A C 1
ATOM 787 O O . ILE A 1 98 ? 8.798 0.903 -6.500 1.00 97.56 98 ILE A O 1
ATOM 791 N N . ASP A 1 99 ? 7.276 -0.611 -7.135 1.00 95.69 99 ASP A N 1
ATOM 792 C CA . ASP A 1 99 ? 6.134 0.100 -6.567 1.00 95.69 99 ASP A CA 1
ATOM 793 C C . ASP A 1 99 ? 5.937 -0.385 -5.135 1.00 95.69 99 ASP A C 1
ATOM 795 O O . ASP A 1 99 ? 5.509 -1.513 -4.898 1.00 95.69 99 ASP A O 1
ATOM 799 N N . VAL A 1 100 ? 6.327 0.460 -4.180 1.00 95.94 100 VAL A N 1
ATOM 800 C CA . VAL A 1 100 ? 6.328 0.112 -2.755 1.00 95.94 100 VAL A CA 1
ATOM 801 C C . VAL A 1 100 ? 4.961 0.290 -2.096 1.00 95.94 100 VAL A C 1
ATOM 803 O O . VAL A 1 100 ? 4.883 0.214 -0.873 1.00 95.94 100 VAL A O 1
ATOM 806 N N . SER A 1 101 ? 3.904 0.548 -2.876 1.00 94.75 101 SER A N 1
ATOM 807 C CA . SER A 1 101 ? 2.544 0.688 -2.351 1.00 94.75 101 SER A CA 1
ATOM 808 C C . SER A 1 101 ? 2.143 -0.501 -1.486 1.00 94.75 101 SER A C 1
ATOM 810 O O . SER A 1 101 ? 2.588 -1.626 -1.724 1.00 94.75 101 SER A O 1
ATOM 812 N N . ILE A 1 102 ? 1.290 -0.262 -0.490 1.00 94.69 102 ILE A N 1
ATOM 813 C CA . ILE A 1 102 ? 0.704 -1.371 0.263 1.00 94.69 102 ILE A CA 1
ATOM 814 C C . ILE A 1 102 ? -0.382 -2.023 -0.589 1.00 94.69 102 ILE A C 1
ATOM 816 O O . ILE A 1 102 ? -1.429 -1.418 -0.822 1.00 94.69 102 ILE A O 1
ATOM 820 N N . ALA A 1 103 ? -0.118 -3.246 -1.041 1.00 91.19 103 ALA A N 1
ATOM 821 C CA . ALA A 1 103 ? -1.095 -4.108 -1.689 1.00 91.19 103 ALA A CA 1
ATOM 822 C C . ALA A 1 103 ? -1.700 -5.031 -0.627 1.00 91.19 103 ALA A C 1
ATOM 824 O O . ALA A 1 103 ? -0.979 -5.792 0.025 1.00 91.19 103 ALA A O 1
ATOM 825 N N . THR A 1 104 ? -3.009 -4.889 -0.414 1.00 88.56 104 THR A N 1
ATOM 826 C CA . THR A 1 104 ? -3.755 -5.584 0.638 1.00 88.56 104 THR A CA 1
ATOM 827 C C . THR A 1 104 ? -4.073 -7.025 0.265 1.00 88.56 104 THR A C 1
ATOM 829 O O . THR A 1 104 ? -3.924 -7.441 -0.880 1.00 88.56 104 THR A O 1
ATOM 832 N N . SER A 1 105 ? -4.554 -7.774 1.252 1.00 88.38 105 SER A N 1
ATOM 833 C CA . SER A 1 105 ? -4.892 -9.182 1.119 1.00 88.38 105 SER A CA 1
ATOM 834 C C . SER A 1 105 ? -6.238 -9.484 1.775 1.00 88.38 105 SER A C 1
ATOM 836 O O . SER A 1 105 ? -6.635 -8.882 2.778 1.00 88.38 105 SER A O 1
ATOM 838 N N . VAL A 1 106 ? -6.921 -10.495 1.240 1.00 91.62 106 VAL A N 1
ATOM 839 C CA . VAL A 1 106 ? -8.169 -11.034 1.798 1.00 91.62 106 VAL A CA 1
ATOM 840 C C . VAL A 1 106 ? -7.939 -11.893 3.049 1.00 91.62 106 VAL A C 1
ATOM 842 O O . VAL A 1 106 ? -8.896 -12.407 3.630 1.00 91.62 106 VAL A O 1
ATOM 845 N N . LYS A 1 107 ? -6.686 -12.077 3.492 1.00 94.06 107 LYS A N 1
ATOM 846 C CA . LYS A 1 107 ? -6.377 -12.826 4.715 1.00 94.06 107 LYS A CA 1
ATOM 847 C C . LYS A 1 107 ? -6.499 -11.929 5.959 1.00 94.06 107 LYS A C 1
ATOM 849 O O . LYS A 1 107 ? -5.871 -10.870 6.020 1.00 94.06 107 LYS A O 1
ATOM 854 N N . PRO A 1 108 ? -7.214 -12.356 7.019 1.00 93.38 108 PRO A N 1
ATOM 855 C CA . PRO A 1 108 ? -7.415 -11.537 8.221 1.00 93.38 108 PRO A CA 1
ATOM 856 C C . PRO A 1 108 ? -6.134 -11.073 8.933 1.00 93.38 108 PRO A C 1
ATOM 858 O O . PRO A 1 108 ? -6.132 -10.013 9.560 1.00 93.38 108 PRO A O 1
ATOM 861 N N . ASN A 1 109 ? -5.058 -11.863 8.867 1.00 92.56 109 ASN A N 1
ATOM 862 C CA . ASN A 1 109 ? -3.747 -11.584 9.467 1.00 92.56 109 ASN A CA 1
ATOM 863 C C . ASN A 1 109 ? -2.812 -10.762 8.562 1.00 92.56 109 ASN A C 1
ATOM 865 O O . ASN A 1 109 ? -1.658 -10.543 8.917 1.00 92.56 109 ASN A O 1
ATOM 869 N N . GLU A 1 110 ? -3.298 -10.333 7.401 1.00 94.44 110 GLU A N 1
ATOM 870 C CA . GLU A 1 110 ? -2.594 -9.467 6.451 1.00 94.44 110 GLU A CA 1
ATOM 871 C C . GLU A 1 110 ? -3.420 -8.201 6.161 1.00 94.44 110 GLU A C 1
ATOM 873 O O . GLU A 1 110 ? -3.016 -7.370 5.353 1.00 94.44 110 GLU A O 1
ATOM 878 N N . SER A 1 111 ? -4.569 -8.040 6.831 1.00 96.75 111 SER A N 1
ATOM 879 C CA . SER A 1 111 ? -5.453 -6.894 6.645 1.00 96.75 111 SER A CA 1
ATOM 880 C C . SER A 1 111 ? -4.820 -5.605 7.157 1.00 96.75 111 SER A C 1
ATOM 882 O O . SER A 1 111 ? -4.322 -5.537 8.287 1.00 96.75 111 SER A O 1
ATOM 884 N N . ILE A 1 112 ? -4.930 -4.553 6.350 1.00 96.31 112 ILE A N 1
ATOM 885 C CA . ILE A 1 112 ? -4.484 -3.208 6.686 1.00 96.31 112 ILE A CA 1
ATOM 886 C C . ILE A 1 112 ? -5.321 -2.608 7.812 1.00 96.31 112 ILE A C 1
ATOM 888 O O . ILE A 1 112 ? -4.767 -2.043 8.750 1.00 96.31 112 ILE A O 1
ATOM 892 N N . ALA A 1 113 ? -6.641 -2.807 7.790 1.00 96.94 113 ALA A N 1
ATOM 893 C CA . ALA A 1 113 ? -7.520 -2.335 8.853 1.00 96.94 113 ALA A CA 1
ATOM 894 C C . ALA A 1 113 ? -7.156 -2.992 10.188 1.00 96.94 113 ALA A C 1
ATOM 896 O O . ALA A 1 113 ? -6.952 -2.310 11.187 1.00 96.94 113 ALA A O 1
ATOM 897 N N . HIS A 1 114 ? -6.970 -4.314 10.200 1.00 97.19 114 HIS A N 1
ATOM 898 C CA . HIS A 1 114 ? -6.555 -5.009 11.416 1.00 97.19 114 HIS A CA 1
ATOM 899 C C . HIS A 1 114 ? -5.130 -4.654 11.849 1.00 97.19 114 HIS A C 1
ATOM 901 O O . HIS A 1 114 ? -4.847 -4.680 13.045 1.00 97.19 114 HIS A O 1
ATOM 907 N N . ALA A 1 115 ? -4.233 -4.318 10.916 1.00 96.94 115 ALA A N 1
ATOM 908 C CA . ALA A 1 115 ? -2.910 -3.810 11.254 1.00 96.94 115 ALA A CA 1
ATOM 909 C C . ALA A 1 115 ? -3.014 -2.481 12.017 1.00 96.94 115 ALA A C 1
ATOM 911 O O . ALA A 1 115 ? -2.376 -2.344 13.056 1.00 96.94 115 ALA A O 1
ATOM 912 N N . PHE A 1 116 ? -3.859 -1.543 11.568 1.00 96.69 116 PHE A N 1
ATOM 913 C CA . PHE A 1 116 ? -4.089 -0.262 12.258 1.00 96.69 116 PHE A CA 1
ATOM 914 C C . PHE A 1 116 ? -4.555 -0.492 13.699 1.00 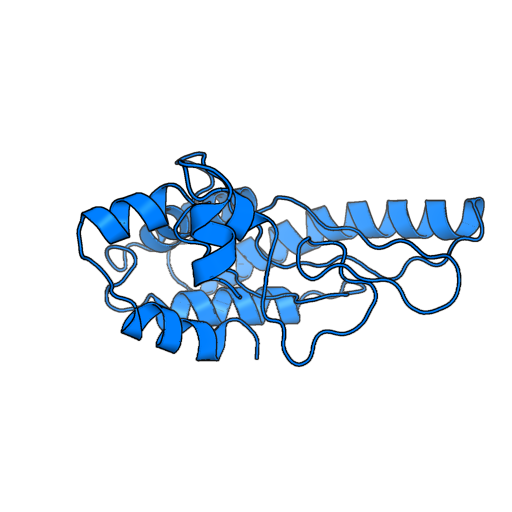96.69 116 PHE A C 1
ATOM 916 O O . PHE A 1 116 ? -4.044 0.125 14.633 1.00 96.69 116 PHE A O 1
ATOM 923 N N . GLU A 1 117 ? -5.467 -1.443 13.886 1.00 96.62 117 GLU A N 1
ATOM 924 C CA . GLU A 1 117 ? -6.047 -1.783 15.189 1.00 96.62 117 GLU A CA 1
ATOM 925 C C . GLU A 1 117 ? -5.016 -2.351 16.179 1.00 96.62 117 GLU A C 1
ATOM 927 O O . GLU A 1 117 ? -5.199 -2.238 17.392 1.00 96.62 117 GLU A O 1
ATOM 932 N N . LYS A 1 118 ? -3.880 -2.886 15.702 1.00 96.88 118 LYS A N 1
ATOM 933 C CA . LYS A 1 118 ? -2.779 -3.329 16.581 1.00 96.88 118 LYS A CA 1
ATOM 934 C C . LYS A 1 118 ? -2.145 -2.200 17.382 1.00 96.88 118 LYS A C 1
ATOM 936 O O . LYS A 1 118 ? -1.546 -2.478 18.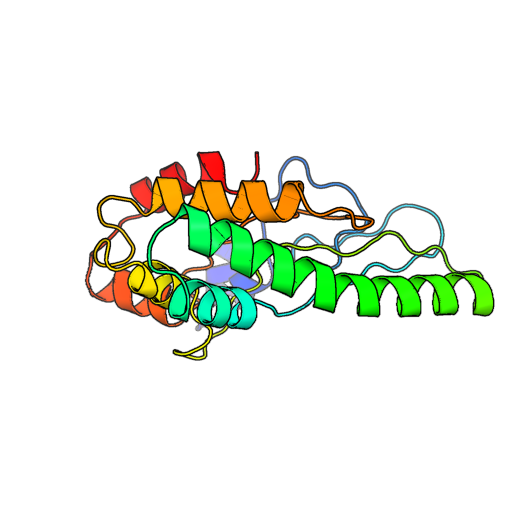415 1.00 96.88 118 LYS A O 1
ATOM 941 N N . LEU A 1 119 ? -2.303 -0.951 16.950 1.00 95.81 119 LEU A N 1
ATOM 942 C CA . LEU A 1 119 ? -1.795 0.211 17.677 1.00 95.81 119 LEU A CA 1
ATOM 943 C C . LEU A 1 119 ? -2.671 0.598 18.879 1.00 95.81 119 LEU A C 1
ATOM 945 O O . LEU A 1 119 ? -2.293 1.489 19.633 1.00 95.81 119 LEU A O 1
ATOM 949 N N . GLY A 1 120 ? -3.822 -0.059 19.073 1.00 93.25 120 GLY A N 1
ATOM 950 C CA . GLY A 1 120 ? -4.681 0.147 20.241 1.00 93.25 120 GLY A CA 1
ATOM 951 C C . GLY A 1 120 ? -5.441 1.476 20.245 1.00 93.25 120 GLY A C 1
ATOM 952 O O . GLY A 1 120 ? -5.880 1.914 21.303 1.00 93.25 120 GLY A O 1
ATOM 953 N N . LEU A 1 121 ? -5.595 2.117 19.081 1.00 91.81 121 LEU A N 1
ATOM 954 C CA . LEU A 1 121 ? -6.260 3.421 18.928 1.00 91.81 121 LEU A CA 1
ATOM 955 C C . LEU A 1 121 ? -7.758 3.326 18.590 1.00 91.81 121 LEU A C 1
ATOM 957 O O . LEU A 1 121 ? -8.382 4.343 18.311 1.00 91.81 121 LEU A O 1
ATOM 961 N N . GLY A 1 122 ? -8.331 2.122 18.633 1.00 94.12 122 GLY A N 1
ATOM 962 C CA . GLY A 1 122 ? -9.718 1.860 18.245 1.00 94.12 122 GLY A CA 1
ATOM 963 C C . GLY A 1 122 ? -9.815 1.076 16.942 1.00 94.12 122 GLY A C 1
ATOM 964 O O . GLY A 1 122 ? -8.813 0.547 16.451 1.00 94.12 122 GLY A O 1
ATOM 965 N N . LYS A 1 123 ? -11.035 0.966 16.412 1.00 96.88 123 LYS A N 1
ATOM 966 C CA . LYS A 1 123 ? -11.313 0.289 15.139 1.00 96.88 123 LYS A CA 1
ATOM 967 C C . LYS A 1 123 ? -10.910 1.165 13.951 1.00 96.88 123 LYS A C 1
ATOM 969 O O . LYS A 1 123 ? -10.970 2.392 14.026 1.00 96.88 123 LYS A O 1
ATOM 974 N N . PHE A 1 124 ? -10.563 0.556 12.816 1.00 97.56 124 PHE A N 1
ATOM 975 C CA . PHE A 1 124 ? -10.381 1.327 11.581 1.00 97.56 124 PHE A CA 1
ATOM 976 C C . PHE A 1 124 ? -11.660 2.117 11.258 1.00 97.56 124 PHE A C 1
ATOM 978 O O . PHE A 1 124 ? -12.760 1.562 11.291 1.00 97.56 124 PHE A O 1
ATOM 985 N N . GLY A 1 125 ? -11.511 3.403 10.942 1.00 96.81 125 GLY A N 1
ATOM 986 C CA . GLY A 1 125 ? -12.621 4.345 10.771 1.00 96.81 125 GLY A CA 1
ATOM 987 C C . GLY A 1 125 ? -12.755 5.342 11.922 1.00 96.81 125 GLY A C 1
ATOM 988 O O . GLY A 1 125 ? -13.157 6.486 11.711 1.00 96.81 125 GLY A O 1
ATOM 989 N N . GLU A 1 126 ? -12.316 4.955 13.120 1.00 95.38 126 GLU A N 1
ATOM 990 C CA . GLU A 1 126 ? -12.335 5.806 14.308 1.00 95.38 126 GLU A CA 1
ATOM 991 C C . GLU A 1 126 ? -11.133 6.772 14.343 1.00 95.38 126 GLU A C 1
ATOM 993 O O . GLU A 1 126 ? -10.346 6.908 13.389 1.00 95.38 126 GLU A O 1
ATOM 998 N N . VAL A 1 127 ? -11.006 7.485 15.466 1.00 91.81 127 VAL A N 1
ATOM 999 C CA . VAL A 1 127 ? -9.958 8.477 15.715 1.00 91.81 127 VAL A CA 1
ATOM 1000 C C . VAL A 1 127 ? -8.571 7.862 15.502 1.00 91.81 127 VAL A C 1
ATOM 1002 O O . VAL A 1 127 ? -8.272 6.766 15.956 1.00 91.81 127 VAL A O 1
ATOM 1005 N N . GLY A 1 128 ? -7.702 8.584 14.795 1.00 92.25 128 GLY A N 1
ATOM 1006 C CA . GLY A 1 128 ? -6.329 8.149 14.520 1.00 92.25 128 GLY A CA 1
ATOM 1007 C C . GLY A 1 128 ? -6.132 7.459 13.169 1.00 92.25 128 GLY A C 1
ATOM 1008 O O . GLY A 1 128 ? -5.015 7.490 12.660 1.00 92.25 128 GLY A O 1
ATOM 1009 N N . THR A 1 129 ? -7.190 6.956 12.516 1.00 96.25 129 THR A N 1
ATOM 1010 C CA . THR A 1 129 ? -7.085 6.285 11.200 1.00 96.25 129 THR A CA 1
ATOM 1011 C C . THR A 1 129 ? -6.344 7.139 10.163 1.00 96.25 129 THR A C 1
ATOM 1013 O O . THR A 1 129 ? -5.411 6.667 9.516 1.00 96.25 129 THR A O 1
ATOM 1016 N N . LEU A 1 130 ? -6.686 8.429 10.056 1.00 96.19 130 LEU A N 1
ATOM 1017 C CA . LEU A 1 130 ? -6.027 9.356 9.127 1.00 96.19 130 LEU A CA 1
ATOM 1018 C C . LEU A 1 130 ? -4.534 9.551 9.448 1.00 96.19 130 LEU A C 1
ATOM 1020 O O . LEU A 1 130 ? -3.708 9.609 8.539 1.00 96.19 130 LEU A O 1
ATOM 1024 N N . ALA A 1 131 ? -4.181 9.639 10.733 1.00 95.62 131 ALA A N 1
ATOM 1025 C CA . ALA A 1 131 ? -2.797 9.825 11.165 1.00 95.62 131 ALA A CA 1
ATOM 1026 C C . ALA A 1 131 ? -1.945 8.590 10.842 1.00 95.62 131 ALA A C 1
ATOM 1028 O O . ALA A 1 131 ? -0.848 8.721 10.305 1.00 95.62 131 ALA A O 1
ATOM 1029 N N . ILE A 1 132 ? -2.480 7.392 11.090 1.00 96.75 132 ILE A N 1
ATOM 1030 C CA . ILE A 1 132 ? -1.809 6.130 10.761 1.00 96.75 132 ILE A CA 1
ATOM 1031 C C . ILE A 1 132 ? -1.628 5.995 9.240 1.00 96.75 132 ILE A C 1
ATOM 1033 O O . ILE A 1 132 ? -0.537 5.661 8.778 1.00 96.75 132 ILE A O 1
ATOM 1037 N N . ALA A 1 133 ? -2.664 6.309 8.452 1.00 97.00 133 ALA A N 1
ATOM 1038 C CA . ALA A 1 133 ? -2.597 6.281 6.988 1.00 97.00 133 ALA A CA 1
ATOM 1039 C C . ALA A 1 133 ? -1.502 7.211 6.437 1.00 97.00 133 ALA A C 1
ATOM 1041 O O . ALA A 1 133 ? -0.742 6.831 5.539 1.00 97.00 133 ALA A O 1
ATOM 1042 N N . LYS A 1 134 ? -1.383 8.412 7.016 1.00 96.31 134 LYS A N 1
ATOM 1043 C CA . LYS A 1 134 ? -0.318 9.363 6.689 1.00 96.31 134 LYS A CA 1
ATOM 1044 C C . LYS A 1 134 ? 1.067 8.788 7.011 1.00 96.31 134 LYS A C 1
ATOM 1046 O O . LYS A 1 134 ? 1.932 8.801 6.142 1.00 96.31 134 LYS A O 1
ATOM 1051 N N . VAL A 1 135 ? 1.255 8.232 8.208 1.00 96.31 135 VAL A N 1
ATOM 1052 C CA . VAL A 1 135 ? 2.543 7.668 8.658 1.00 96.31 135 VAL A CA 1
ATOM 1053 C C . VAL A 1 135 ? 3.012 6.526 7.763 1.00 96.31 135 VAL A C 1
ATOM 1055 O O . VAL A 1 135 ? 4.185 6.474 7.394 1.00 96.31 135 VAL A O 1
ATOM 1058 N N . ILE A 1 136 ? 2.105 5.637 7.348 1.00 97.00 136 ILE A N 1
ATOM 1059 C CA . ILE A 1 136 ? 2.434 4.586 6.376 1.00 97.00 136 ILE A CA 1
ATOM 1060 C C . ILE A 1 136 ? 2.927 5.219 5.077 1.00 97.00 136 ILE A C 1
ATOM 1062 O O . ILE A 1 136 ? 4.013 4.889 4.610 1.00 97.00 136 ILE A O 1
ATOM 1066 N N . THR A 1 137 ? 2.173 6.165 4.520 1.00 96.38 137 THR A N 1
ATOM 1067 C CA . THR A 1 137 ? 2.515 6.808 3.243 1.00 96.38 13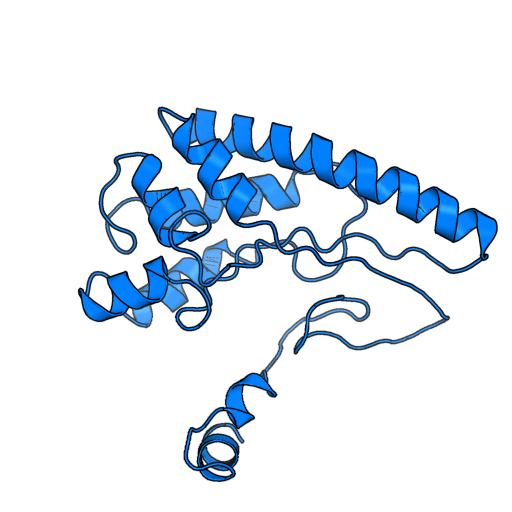7 THR A CA 1
ATOM 1068 C C . THR A 1 137 ? 3.865 7.533 3.304 1.00 96.38 137 THR A C 1
ATOM 1070 O O . THR A 1 137 ? 4.695 7.375 2.405 1.00 96.38 137 THR A O 1
ATOM 1073 N N . GLU A 1 138 ? 4.134 8.272 4.383 1.00 96.25 138 GLU A N 1
ATOM 1074 C CA . GLU A 1 138 ? 5.425 8.931 4.619 1.00 96.25 138 GLU A CA 1
ATOM 1075 C C . GLU A 1 138 ? 6.566 7.911 4.752 1.00 96.25 138 GLU A C 1
ATOM 1077 O O . GLU A 1 138 ? 7.632 8.103 4.160 1.00 96.25 138 GLU A O 1
ATOM 1082 N N . THR A 1 139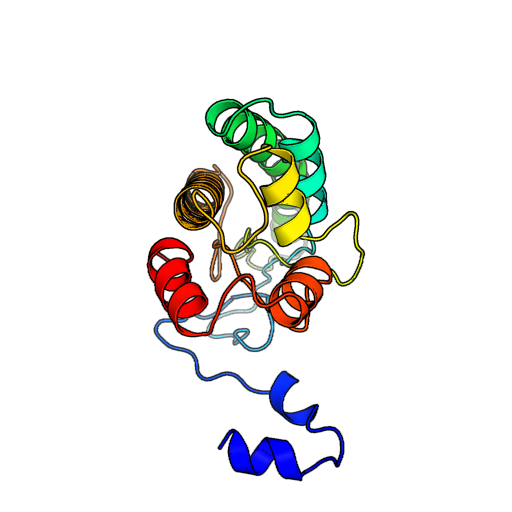 ? 6.321 6.781 5.425 1.00 97.06 139 THR A N 1
ATOM 1083 C CA . THR A 1 139 ? 7.289 5.678 5.534 1.00 97.06 139 THR A CA 1
ATOM 1084 C C . THR A 1 139 ? 7.674 5.143 4.158 1.00 97.06 139 THR A C 1
ATOM 1086 O O . THR A 1 139 ? 8.863 5.049 3.852 1.00 97.06 139 THR A O 1
ATOM 1089 N N . LEU A 1 140 ? 6.685 4.831 3.309 1.00 96.69 140 LEU A N 1
ATOM 1090 C CA . LEU A 1 140 ? 6.904 4.313 1.952 1.00 96.69 140 LEU A CA 1
ATOM 1091 C C . LEU A 1 140 ? 7.713 5.294 1.098 1.00 96.69 140 LEU A C 1
ATOM 1093 O O . LEU A 1 140 ? 8.679 4.917 0.426 1.00 96.69 140 LEU A O 1
ATOM 1097 N N . LYS A 1 141 ? 7.350 6.578 1.150 1.00 93.69 141 LYS A N 1
ATOM 1098 C CA . LYS A 1 141 ? 8.041 7.643 0.411 1.00 93.69 141 LYS A CA 1
ATOM 1099 C C . LYS A 1 141 ? 9.468 7.846 0.901 1.00 93.69 141 LYS A C 1
ATOM 1101 O O . LYS A 1 141 ? 10.346 8.102 0.074 1.00 93.69 141 LYS A O 1
ATOM 1106 N N . GLY A 1 142 ? 9.713 7.665 2.195 1.00 95.44 142 GLY A N 1
ATOM 1107 C CA . GLY A 1 142 ? 11.023 7.779 2.833 1.00 95.44 142 GLY A CA 1
ATOM 1108 C C . GLY A 1 142 ? 11.971 6.590 2.629 1.00 95.44 142 GLY A C 1
ATOM 1109 O O . GLY A 1 142 ? 13.098 6.648 3.122 1.00 95.44 142 GLY A O 1
ATOM 1110 N N . LEU A 1 143 ? 11.560 5.518 1.938 1.00 96.81 143 LEU A N 1
ATOM 1111 C CA . LEU A 1 143 ? 12.435 4.374 1.646 1.00 96.81 143 LEU A CA 1
ATOM 1112 C C . LEU A 1 143 ? 13.516 4.734 0.621 1.00 96.81 143 LEU A C 1
ATOM 1114 O O . LEU A 1 143 ? 13.200 5.252 -0.450 1.00 96.81 143 LEU A O 1
ATOM 1118 N N . ASP A 1 144 ? 14.774 4.392 0.888 1.00 96.50 144 ASP A N 1
ATOM 1119 C CA . ASP A 1 144 ? 15.870 4.567 -0.074 1.00 96.50 144 ASP A CA 1
ATOM 1120 C C . ASP A 1 144 ? 15.964 3.369 -1.034 1.00 96.50 144 ASP A C 1
ATOM 1122 O O . ASP A 1 144 ? 16.846 2.519 -0.951 1.00 96.50 144 ASP A O 1
ATOM 1126 N N . ILE A 1 145 ? 14.965 3.261 -1.908 1.00 96.12 145 ILE A N 1
ATOM 1127 C CA . ILE A 1 145 ? 14.849 2.239 -2.953 1.00 96.12 145 ILE A CA 1
ATOM 1128 C C . ILE A 1 145 ? 14.482 2.952 -4.255 1.00 96.12 145 ILE A C 1
ATOM 1130 O O . ILE A 1 145 ? 13.755 3.954 -4.245 1.00 96.12 145 ILE A O 1
ATOM 1134 N N . LYS A 1 146 ? 14.934 2.435 -5.404 1.00 97.00 146 LYS A N 1
ATOM 1135 C CA . LYS A 1 146 ? 14.450 2.909 -6.704 1.00 97.00 146 LYS A CA 1
ATOM 1136 C C . LYS A 1 146 ? 12.953 2.622 -6.841 1.00 97.00 146 LYS A C 1
ATOM 1138 O O . LYS A 1 146 ? 12.550 1.488 -7.091 1.00 97.00 146 LYS A O 1
ATOM 1143 N N . LYS A 1 147 ? 12.148 3.670 -6.692 1.00 96.00 147 LYS A N 1
ATOM 1144 C CA . LYS A 1 147 ? 10.683 3.625 -6.695 1.00 96.00 147 LYS A CA 1
ATOM 1145 C C . LYS A 1 147 ? 10.084 3.876 -8.077 1.00 96.00 147 LYS A C 1
ATOM 1147 O O . LYS A 1 147 ? 10.644 4.628 -8.875 1.00 96.00 147 LYS A O 1
ATOM 1152 N N . CYS A 1 148 ? 8.916 3.293 -8.323 1.00 94.81 148 CYS A N 1
ATOM 1153 C CA . CYS A 1 148 ? 8.063 3.563 -9.482 1.00 94.81 148 CYS A CA 1
ATOM 1154 C C . CYS A 1 148 ? 6.577 3.483 -9.087 1.00 94.81 148 CYS A C 1
ATOM 1156 O O . CYS A 1 148 ? 6.256 3.005 -8.007 1.00 94.81 148 CYS A O 1
ATOM 1158 N N . GLY A 1 149 ? 5.662 3.928 -9.951 1.00 91.94 149 GLY A N 1
ATOM 1159 C CA . GLY A 1 149 ? 4.223 3.806 -9.691 1.00 91.94 149 GLY A CA 1
ATOM 1160 C C . GLY A 1 149 ? 3.702 4.705 -8.559 1.00 91.94 149 GLY A C 1
ATOM 1161 O O . GLY A 1 149 ? 4.119 5.861 -8.466 1.00 91.94 149 GLY A O 1
ATOM 1162 N N . TYR A 1 150 ? 2.748 4.203 -7.766 1.00 90.44 150 TYR A N 1
ATOM 1163 C CA . TYR A 1 150 ? 1.990 4.995 -6.782 1.00 90.44 150 TYR A CA 1
ATOM 1164 C C . TYR A 1 150 ? 2.772 5.242 -5.483 1.00 90.44 150 TYR A C 1
ATOM 1166 O O . TYR A 1 150 ? 2.794 6.371 -4.994 1.00 90.44 150 TYR A O 1
ATOM 1174 N N . CYS A 1 151 ? 3.473 4.224 -4.970 1.00 92.62 151 CYS A N 1
ATOM 1175 C CA . CYS A 1 151 ? 4.243 4.271 -3.718 1.00 92.62 151 CYS A CA 1
ATOM 1176 C C . CYS A 1 151 ? 3.464 4.843 -2.515 1.00 92.62 151 CYS A C 1
ATOM 1178 O O . CYS A 1 151 ? 4.008 5.637 -1.743 1.00 92.62 151 CYS A O 1
ATOM 1180 N N . GLY A 1 152 ? 2.196 4.460 -2.378 1.00 92.69 152 GLY A N 1
ATOM 1181 C CA . GLY A 1 152 ? 1.280 4.988 -1.368 1.00 92.69 152 GLY A CA 1
ATOM 1182 C C . GLY A 1 152 ? 0.441 3.908 -0.690 1.00 92.69 152 GLY A C 1
ATOM 1183 O O . GLY A 1 152 ? 0.650 2.708 -0.876 1.00 92.69 152 GLY A O 1
ATOM 1184 N N . LEU A 1 153 ? -0.523 4.339 0.114 1.00 93.75 153 LEU A N 1
ATOM 1185 C CA . LEU A 1 153 ? -1.460 3.438 0.776 1.00 93.75 153 LEU A CA 1
ATOM 1186 C C . LEU A 1 153 ? -2.748 3.316 -0.044 1.00 93.75 153 LEU A C 1
ATOM 1188 O O . LEU A 1 153 ? -3.474 4.288 -0.208 1.00 93.75 153 LEU A O 1
ATOM 1192 N N . MET A 1 154 ? -3.066 2.123 -0.538 1.00 89.19 154 MET A N 1
ATOM 1193 C CA . MET A 1 154 ? -4.379 1.861 -1.126 1.00 89.19 154 MET A CA 1
ATOM 1194 C C . MET A 1 154 ? -5.316 1.295 -0.054 1.00 89.19 154 MET A C 1
ATOM 1196 O O . MET A 1 154 ? -4.901 0.491 0.777 1.00 89.19 154 MET A O 1
ATOM 1200 N N . LEU A 1 155 ? -6.587 1.705 -0.076 1.00 93.50 155 LEU A N 1
ATOM 1201 C CA . LEU A 1 155 ? -7.629 1.202 0.829 1.00 93.50 155 LEU A CA 1
ATOM 1202 C C . LEU A 1 155 ? -8.756 0.522 0.028 1.00 93.50 155 LEU A C 1
ATOM 1204 O O . LEU A 1 155 ? -9.871 1.050 -0.039 1.00 93.50 155 LEU A O 1
ATOM 1208 N N . PRO A 1 156 ? -8.479 -0.613 -0.642 1.00 92.12 156 PRO A N 1
ATOM 1209 C CA . PRO A 1 156 ? -9.464 -1.297 -1.469 1.00 92.12 156 PRO A CA 1
ATOM 1210 C C . PRO A 1 156 ? -10.439 -2.086 -0.584 1.00 92.12 156 PRO A C 1
ATOM 1212 O O . PRO A 1 156 ? -10.178 -3.213 -0.177 1.00 92.12 156 PRO A O 1
ATOM 1215 N N . VAL A 1 157 ? -11.595 -1.489 -0.285 1.00 94.12 157 VAL A N 1
ATOM 1216 C CA . VAL A 1 157 ? -12.585 -2.045 0.662 1.00 94.12 157 VAL A CA 1
ATOM 1217 C C . VAL A 1 157 ? -12.990 -3.492 0.353 1.00 94.12 157 VAL A C 1
ATOM 1219 O O . VAL A 1 157 ? -13.279 -4.246 1.273 1.00 94.12 157 VAL A O 1
ATOM 1222 N N . LEU A 1 158 ? -12.999 -3.889 -0.923 1.00 90.56 158 LEU A N 1
ATOM 1223 C CA . LEU A 1 158 ? -13.400 -5.232 -1.358 1.00 90.56 158 LEU A CA 1
ATOM 1224 C C . LEU A 1 158 ? -12.240 -6.241 -1.435 1.00 90.56 158 LEU A C 1
ATOM 1226 O O . LEU A 1 158 ? -12.488 -7.427 -1.627 1.00 90.56 158 LEU A O 1
ATOM 1230 N N . GLU A 1 159 ? -10.992 -5.791 -1.294 1.00 90.94 159 GLU A N 1
ATOM 1231 C CA . GLU A 1 159 ? -9.782 -6.622 -1.433 1.00 90.94 159 GLU A CA 1
ATOM 1232 C C . GLU A 1 159 ? -9.031 -6.782 -0.099 1.00 90.94 159 GLU A C 1
ATOM 1234 O O . GLU A 1 159 ? -8.033 -7.496 -0.022 1.00 90.94 159 GLU A O 1
ATOM 1239 N N . ASP A 1 160 ? -9.521 -6.142 0.965 1.00 95.31 160 ASP A N 1
ATOM 1240 C CA . ASP A 1 160 ? -9.000 -6.261 2.322 1.00 95.31 160 ASP A CA 1
ATOM 1241 C C . ASP A 1 160 ? -10.086 -6.767 3.274 1.00 95.31 160 ASP A C 1
ATOM 1243 O O . ASP A 1 160 ? -11.148 -6.156 3.420 1.00 95.31 160 ASP A O 1
ATOM 1247 N N . TYR A 1 161 ? -9.796 -7.870 3.967 1.00 95.81 161 TYR A N 1
ATOM 1248 C CA . TYR A 1 161 ? -10.756 -8.504 4.874 1.00 95.81 161 TYR A CA 1
ATOM 1249 C C . TYR A 1 161 ? -11.263 -7.551 5.965 1.00 95.81 161 TYR A C 1
ATOM 1251 O O . TYR A 1 161 ? -12.460 -7.475 6.235 1.00 95.81 161 TYR A O 1
ATOM 1259 N N . GLY A 1 162 ? -10.354 -6.834 6.624 1.00 97.06 162 GLY A N 1
ATOM 1260 C CA . GLY A 1 162 ? -10.713 -5.975 7.744 1.00 97.06 162 GLY A CA 1
ATOM 1261 C C . GLY A 1 162 ? -11.436 -4.713 7.287 1.00 97.06 162 GLY A C 1
ATOM 1262 O O . GLY A 1 162 ? -12.393 -4.322 7.948 1.00 97.06 162 GLY A O 1
ATOM 1263 N N . LEU A 1 163 ? -11.066 -4.117 6.145 1.00 97.38 163 LEU A N 1
ATOM 1264 C CA . LEU A 1 163 ? -11.840 -3.008 5.569 1.00 97.38 163 LEU A CA 1
ATOM 1265 C C . LEU A 1 163 ? -13.277 -3.453 5.273 1.00 97.38 163 LEU A C 1
ATOM 1267 O O . LEU A 1 163 ? -14.215 -2.793 5.715 1.00 97.38 163 LEU A O 1
ATOM 1271 N N . ALA A 1 164 ? -13.467 -4.609 4.629 1.00 96.75 164 ALA A N 1
ATOM 1272 C CA . ALA A 1 164 ? -14.798 -5.151 4.361 1.00 96.75 164 ALA A CA 1
ATOM 1273 C C . ALA A 1 164 ? -15.617 -5.342 5.651 1.00 96.75 164 ALA A C 1
ATOM 1275 O O . ALA A 1 164 ? -16.765 -4.901 5.729 1.00 96.75 164 ALA A O 1
ATOM 1276 N N . MET A 1 165 ? -15.017 -5.928 6.693 1.00 97.50 165 MET A N 1
ATOM 1277 C CA . MET A 1 165 ? -15.686 -6.118 7.985 1.00 97.50 165 MET A CA 1
ATOM 1278 C C . MET A 1 165 ? -16.032 -4.794 8.670 1.00 97.50 165 MET A C 1
ATOM 1280 O O . MET A 1 165 ? -17.114 -4.656 9.229 1.00 97.50 165 MET A O 1
ATOM 1284 N N . ARG A 1 166 ? -15.141 -3.803 8.623 1.00 97.31 166 ARG A N 1
ATOM 1285 C CA . ARG A 1 166 ? -15.368 -2.488 9.237 1.00 97.31 166 ARG A CA 1
ATOM 1286 C C . ARG A 1 166 ? -16.408 -1.656 8.482 1.00 97.31 166 ARG A C 1
ATOM 1288 O O . ARG A 1 166 ? -17.179 -0.932 9.104 1.00 97.31 166 ARG A O 1
ATOM 1295 N N . ASN A 1 167 ? -16.512 -1.849 7.168 1.00 97.25 167 ASN A N 1
ATOM 1296 C CA . ASN A 1 167 ? -17.614 -1.323 6.369 1.00 97.25 167 ASN A CA 1
ATOM 1297 C C . ASN A 1 167 ? -18.962 -1.959 6.760 1.00 97.25 167 ASN A C 1
ATOM 1299 O O . ASN A 1 167 ? -19.960 -1.251 6.842 1.00 97.25 167 ASN A O 1
ATOM 1303 N N . ILE A 1 168 ? -19.000 -3.272 7.032 1.00 96.88 168 ILE A N 1
ATOM 1304 C CA . ILE A 1 168 ? -20.205 -3.963 7.538 1.00 96.88 168 ILE A CA 1
ATOM 1305 C C . ILE A 1 168 ? -20.581 -3.462 8.940 1.00 96.88 168 ILE A C 1
ATOM 1307 O O . ILE A 1 168 ? -21.756 -3.218 9.203 1.00 96.88 168 ILE A O 1
ATOM 1311 N N . ASP A 1 169 ? -19.592 -3.266 9.815 1.00 96.81 169 ASP A N 1
ATOM 1312 C CA . ASP A 1 169 ? -19.784 -2.724 11.168 1.00 96.81 169 ASP A CA 1
ATOM 1313 C C . ASP A 1 169 ? -20.220 -1.241 11.166 1.00 96.81 169 ASP A C 1
ATOM 1315 O O . ASP A 1 169 ? -20.640 -0.727 12.202 1.00 96.81 169 ASP A O 1
ATOM 1319 N N . GLY A 1 170 ? -20.101 -0.537 10.033 1.00 96.88 170 GLY A N 1
ATOM 1320 C CA . GLY A 1 170 ? -20.450 0.879 9.908 1.00 96.88 170 GLY A CA 1
ATOM 1321 C C . GLY A 1 170 ? -19.482 1.829 10.619 1.00 96.88 170 GLY A C 1
ATOM 1322 O O . GLY A 1 170 ? -19.888 2.914 11.029 1.00 96.88 170 GLY A O 1
ATOM 1323 N N . THR A 1 171 ? -18.210 1.447 10.790 1.00 97.25 171 THR A N 1
ATOM 1324 C CA . THR A 1 171 ? -17.218 2.290 11.491 1.00 97.25 171 THR A CA 1
ATOM 1325 C C . THR A 1 171 ? -16.654 3.417 10.626 1.00 97.25 171 THR A C 1
ATOM 1327 O O . THR A 1 171 ? -15.995 4.316 11.145 1.00 97.25 171 THR A O 1
ATOM 1330 N N . TYR A 1 172 ? -16.895 3.383 9.314 1.00 97.19 172 TYR A N 1
ATOM 1331 C CA . TYR A 1 172 ? -16.556 4.451 8.381 1.00 97.19 172 TYR A CA 1
ATOM 1332 C C . TYR A 1 172 ? -17.514 4.465 7.188 1.00 97.19 172 TYR A C 1
ATOM 1334 O O . TYR A 1 172 ? -18.177 3.476 6.881 1.00 97.19 172 TYR A O 1
ATOM 1342 N N . GLU A 1 173 ? -17.541 5.589 6.480 1.00 96.06 173 GLU A N 1
ATOM 1343 C CA . GLU A 1 173 ? -18.332 5.798 5.270 1.00 96.06 173 GLU A CA 1
ATOM 1344 C C . GLU A 1 173 ? -17.469 6.320 4.109 1.00 96.06 173 GLU A C 1
ATOM 1346 O O . GLU A 1 173 ? -16.258 6.532 4.227 1.00 96.06 173 GLU A O 1
ATOM 1351 N N . LEU A 1 174 ? -18.096 6.557 2.954 1.00 94.50 174 LEU A N 1
ATOM 1352 C CA . LEU A 1 174 ? -17.417 7.066 1.760 1.00 94.50 174 LEU A CA 1
ATOM 1353 C C . LEU A 1 174 ? -16.651 8.372 2.031 1.00 94.50 174 LEU A C 1
ATOM 1355 O O . LEU A 1 174 ? -15.540 8.548 1.532 1.00 94.50 174 LEU A O 1
ATOM 1359 N N . THR A 1 175 ? -17.211 9.265 2.850 1.00 96.06 175 THR A N 1
ATOM 1360 C CA . THR A 1 175 ? -16.570 10.532 3.228 1.00 96.06 175 THR A CA 1
ATOM 1361 C C . THR A 1 175 ? -15.237 10.301 3.940 1.00 96.06 175 THR A C 1
ATOM 1363 O O . THR A 1 175 ? -14.269 11.013 3.674 1.00 96.06 175 THR A O 1
ATOM 1366 N N . ASN A 1 176 ? -15.141 9.269 4.786 1.00 96.25 176 ASN A N 1
ATOM 1367 C CA . ASN A 1 176 ? -13.885 8.898 5.436 1.00 96.25 176 ASN A CA 1
ATOM 1368 C C . ASN A 1 176 ? -12.852 8.406 4.420 1.00 96.25 176 ASN A C 1
ATOM 1370 O O . ASN A 1 176 ? -11.709 8.846 4.472 1.00 96.25 176 ASN A O 1
ATOM 1374 N N . LEU A 1 177 ? -13.238 7.551 3.466 1.00 95.06 177 LEU A N 1
ATOM 1375 C CA . LEU A 1 177 ? -12.324 7.079 2.416 1.00 95.06 177 LEU A CA 1
ATOM 1376 C C . LEU A 1 177 ? -11.790 8.238 1.565 1.00 95.06 177 LEU A C 1
ATOM 1378 O O . LEU A 1 177 ? -10.597 8.285 1.263 1.00 95.06 177 LEU A O 1
ATOM 1382 N N . LEU A 1 178 ? -12.653 9.200 1.222 1.00 94.12 178 LEU A N 1
ATOM 1383 C CA . LEU A 1 178 ? -12.249 10.420 0.522 1.00 94.12 178 LEU A CA 1
ATOM 1384 C C . LEU A 1 178 ? -11.271 11.248 1.366 1.00 94.12 178 LEU A C 1
ATOM 1386 O O . LEU A 1 178 ? -10.246 11.687 0.847 1.00 94.12 178 LEU A O 1
ATOM 1390 N N . LEU A 1 179 ? -11.529 11.401 2.667 1.00 95.19 179 LEU A N 1
ATOM 1391 C CA . LEU A 1 179 ? -10.617 12.074 3.593 1.00 95.19 179 LEU A CA 1
ATOM 1392 C C . LEU A 1 179 ? -9.259 11.359 3.682 1.00 95.19 179 LEU A C 1
ATOM 1394 O O . LEU A 1 179 ? -8.220 12.007 3.594 1.00 95.19 179 LEU A O 1
ATOM 1398 N N . TYR A 1 180 ? -9.241 10.032 3.818 1.00 95.75 180 TYR A N 1
ATOM 1399 C CA . TYR A 1 180 ? -8.000 9.256 3.893 1.00 95.75 180 TYR A CA 1
ATOM 1400 C C . TYR A 1 180 ? -7.205 9.339 2.588 1.00 95.75 180 TYR A C 1
ATOM 1402 O O . TYR A 1 180 ? -5.977 9.434 2.621 1.00 95.75 180 TYR A O 1
ATOM 1410 N N . SER A 1 181 ? -7.883 9.406 1.437 1.00 92.38 181 SER A N 1
ATOM 1411 C CA . SER A 1 181 ? -7.222 9.566 0.137 1.00 92.38 181 SER A CA 1
ATOM 1412 C C . SER A 1 181 ? -6.352 10.829 0.057 1.00 92.38 181 SER A C 1
ATOM 1414 O O . SER A 1 181 ? -5.323 10.816 -0.621 1.00 92.38 181 SER A O 1
ATOM 1416 N N . ALA A 1 182 ? -6.688 11.871 0.831 1.00 93.12 182 ALA A N 1
ATOM 1417 C CA . ALA A 1 182 ? -5.938 13.122 0.894 1.00 93.12 182 ALA A CA 1
ATOM 1418 C C . ALA A 1 182 ? -4.545 12.989 1.532 1.00 93.12 182 ALA A C 1
ATOM 1420 O O . ALA A 1 182 ? -3.775 13.937 1.451 1.00 93.12 182 ALA A O 1
ATOM 1421 N N . VAL A 1 183 ? -4.211 11.854 2.160 1.00 92.94 183 VAL A N 1
ATOM 1422 C CA . VAL A 1 183 ? -2.867 11.575 2.710 1.00 92.94 183 VAL A CA 1
ATOM 1423 C C . VAL A 1 183 ? -2.226 10.307 2.148 1.00 92.94 183 VAL A C 1
ATOM 1425 O O . VAL A 1 183 ? -1.067 10.041 2.438 1.00 92.94 183 VAL A O 1
ATOM 1428 N N . CYS A 1 184 ? -2.957 9.527 1.348 1.00 86.62 184 CYS A N 1
ATOM 1429 C CA . CYS A 1 184 ? -2.502 8.230 0.840 1.00 86.62 184 CYS A CA 1
ATOM 1430 C C . CYS A 1 184 ? -1.613 8.331 -0.411 1.00 86.62 184 CYS A C 1
ATOM 1432 O O . CYS A 1 184 ? -0.776 7.461 -0.646 1.00 86.62 184 CYS A O 1
ATOM 1434 N N . GLY A 1 185 ? -1.809 9.376 -1.225 1.00 69.50 185 GLY A N 1
ATOM 1435 C CA . GLY A 1 185 ? -1.149 9.544 -2.526 1.00 69.50 185 GLY A CA 1
ATOM 1436 C C . GLY A 1 185 ? -0.287 10.796 -2.684 1.00 69.50 185 GLY A C 1
ATOM 1437 O O . GLY A 1 185 ? 0.153 11.062 -3.801 1.00 69.50 185 GLY A O 1
ATOM 1438 N N . VAL A 1 186 ? -0.079 11.575 -1.613 1.00 57.62 186 VAL A N 1
ATOM 1439 C CA . VAL A 1 186 ? 0.575 12.904 -1.653 1.00 57.62 186 VAL A CA 1
ATOM 1440 C C . VAL A 1 186 ? 2.074 12.792 -1.619 1.00 57.62 186 VAL A C 1
ATOM 1442 O O . VAL A 1 186 ? 2.592 12.251 -0.624 1.00 57.62 186 VAL A O 1
#

Foldseek 3Di:
DLVVCCPPDVNRCSSVQDDDDDPWDEADPDPPSHDHDDDAAHEAEDACLLQLLVQLLPDQALVSSLVSSLVSLLVVQVVVQVVLVVCCVVVVHHYQWYQQEHDAALDQSSAPQVSQCSNVPDGQLDPCNLVSQLSQQVSQVPHPTNHHTQSWYDDPCVGGNRSVVCVVVVSHDPVVVVSSVVRGRD

Organism: NCBI:txid412755